Protein AF-A0A376MLB3-F1 (afdb_monomer)

Solvent-accessible surface area (backbone atoms only — not comparable to full-atom values): 18508 Å² total; per-residue (Å²): 127,40,67,70,38,81,43,69,57,80,69,66,77,42,83,40,84,35,53,30,64,77,29,49,42,28,57,36,81,81,58,75,33,80,44,65,11,65,47,73,59,90,62,29,40,35,40,26,66,18,40,35,97,53,81,38,87,89,29,70,70,38,48,49,50,53,53,53,42,23,43,51,49,46,74,73,38,89,96,48,73,84,78,72,34,19,60,25,40,34,32,65,41,74,54,53,60,60,49,50,55,45,37,76,46,16,55,30,31,34,29,39,45,56,90,58,55,71,66,64,54,66,72,36,89,62,43,43,63,48,48,73,39,49,76,86,46,98,54,95,56,44,58,30,40,32,32,27,52,61,46,67,62,54,42,50,58,53,52,74,75,43,68,96,80,72,53,74,65,57,42,52,55,48,55,47,50,45,44,72,56,40,26,55,52,65,60,48,50,78,76,46,54,71,67,58,41,49,49,56,51,46,52,56,52,50,50,53,52,51,49,60,74,45,64,84,51,91,39,48,71,44,80,38,39,43,45,50,53,51,54,54,41,44,53,75,65,42,49,59,64,78,37,99,85,16,46,49,74,72,73,45,86,76,81,85,79,60,82,40,56,31,40,37,30,45,35,104,87,51,70,47,53,46,66,58,72,101,61,103,70,77,95,60,86,56,84,68,60,70,78,64,46,60,74,40,44,73,65,46,37,64,60,57,41,63,45,42,58,59,41,43,78,69,52,62,68,75,62,60,80,76,105

Organism: Escherichia coli (NCBI:txid562)

Foldseek 3Di:
DAAEDEAEQPFDKDKDWAQQQPAAAPAPPLNLDHDWGWDDDDQKIKTGNHQHPHDQPVDPNSVVVQVVQQCPVVVPDPPDDRPSIGIMIITGNPVVVVVVVNQVVHQKYKYAFVVHAVCVQLVDLQKQWADWAPQPDPHRTTRITMIHSVLVVLLVLQVVLPPDPDDSVVSSLVSLVCSLLHSNLSVCSVVDDPVSVVVVVVQVVVVVVVCVVCVPPLWQKDKHFPVQLLVVLVSNVPPLCPDPSRVVVVVDPDDDDDRHIKIWTHHPPDIFTAGDDPDPDDDDRDGDDPVVVSVVSHRSVVVVSSSVVVVCVRVDVVRPVSD

Sequence (323 aa):
MRIWRFFTNTAPVDCRQIRIEDAASGVLCHGLIAGEGAETQGDAYFTAFGLRNVDTESYCALRLARLVGCLWQPARQSNSQYHGQGVGLAVSGNFKQLLNYSYNSALWTTIIDPKVTLDFFTSQKDVVLIHYSDQYTSCAGYDAVTVTKQVDLFLRLLQTESQSGQSAVDSQHLLAEFNAFNGEWLLKMLRSSEKERKEKYGIIGAYKFVQSMLSESDICWVPLSVAEMIRVSGNVGLKMKESDLSRNLQGNRNGAISDDVLFVGLKKTVSICCRWKSKPALDQITAMRASRLLSLNVIYSRIFWNRIHWHRNFIERSLFDRC

Secondary structure (DSSP, 8-state):
-EEEEEEE----EEEEEE-TTTSPP--BGGGTB---EEEEETTEEEEE---TT---TT-HHHHHHHHHHHHHHHHHSTT----S-EEEEEE-THHHHHHHHHHHHEEEEEEES-SS-HHHHHT-TT-EEEEEE-SS-SSS--SEEEEES-HHHHHHHHHHHS-TT--HHHHHHHHHHHHHHHHHHHHHHTTS-HHHHHHHHHHHHHHHHHHHHHTTSSSEEEEEEHHHHHHHHHHTT--TTTSTT-TTTTT--SSPPP--EEEEEEETTEEEEEE--SSSS--------HHHHHHHHHHHHHHHHHHHHHHHTTS-GGGTTT-

Mean predicted aligned error: 12.78 Å

Radius of gyration: 21.16 Å; Cα contacts (8 Å, |Δi|>4): 493; chains: 1; bounding box: 54×49×54 Å

Structure (mmCIF, N/CA/C/O backbone):
data_AF-A0A376MLB3-F1
#
_entry.id   AF-A0A376MLB3-F1
#
loop_
_atom_site.group_PDB
_atom_site.id
_atom_site.type_symbol
_atom_site.label_atom_id
_atom_site.label_alt_id
_atom_site.label_comp_id
_atom_site.label_asym_id
_atom_site.label_entity_id
_atom_site.label_seq_id
_atom_site.pdbx_PDB_ins_code
_atom_site.Cartn_x
_atom_site.Cartn_y
_atom_site.Cartn_z
_atom_site.occupancy
_atom_site.B_iso_or_equiv
_atom_site.auth_seq_id
_atom_site.auth_comp_id
_atom_site.auth_asym_id
_atom_site.auth_atom_id
_atom_site.pdbx_PDB_model_num
ATOM 1 N N . MET A 1 1 ? 7.757 -16.460 25.222 1.00 68.06 1 MET A N 1
ATOM 2 C CA . MET A 1 1 ? 7.544 -15.500 24.114 1.00 68.06 1 MET A CA 1
ATOM 3 C C . MET A 1 1 ? 8.257 -14.198 24.456 1.00 68.06 1 MET A C 1
ATOM 5 O O . MET A 1 1 ? 8.151 -13.779 25.602 1.00 68.06 1 MET A O 1
ATOM 9 N N . ARG A 1 2 ? 9.038 -13.603 23.542 1.00 87.31 2 ARG A N 1
ATOM 10 C CA . ARG A 1 2 ? 9.713 -12.309 23.787 1.00 87.31 2 ARG A CA 1
ATOM 11 C C . ARG A 1 2 ? 8.757 -11.141 23.516 1.00 87.31 2 ARG A C 1
ATOM 13 O O . ARG A 1 2 ? 7.789 -11.302 22.780 1.00 87.31 2 ARG A O 1
ATOM 20 N N . ILE A 1 3 ? 9.024 -9.967 24.091 1.00 87.06 3 ILE A N 1
ATOM 21 C CA . ILE A 1 3 ? 8.205 -8.771 23.822 1.00 87.06 3 ILE A CA 1
ATOM 22 C C . ILE A 1 3 ? 8.577 -8.178 22.458 1.00 87.06 3 ILE A C 1
ATOM 24 O O . ILE A 1 3 ? 7.708 -8.010 21.612 1.00 87.06 3 ILE A O 1
ATOM 28 N N . TRP A 1 4 ? 9.864 -7.932 22.216 1.00 90.56 4 TRP A N 1
ATOM 29 C CA . TRP A 1 4 ? 10.362 -7.335 20.975 1.00 90.56 4 TRP A CA 1
ATOM 30 C C . TRP A 1 4 ? 11.421 -8.213 20.315 1.00 90.56 4 TRP A C 1
ATOM 32 O O . TRP A 1 4 ? 12.232 -8.847 21.000 1.00 90.56 4 TRP A O 1
ATOM 42 N N . ARG A 1 5 ? 11.436 -8.218 18.980 1.00 93.19 5 ARG A N 1
ATOM 43 C CA . ARG A 1 5 ? 12.510 -8.789 18.167 1.00 93.19 5 ARG A CA 1
ATOM 44 C C . ARG A 1 5 ? 12.845 -7.868 17.001 1.00 93.19 5 ARG A C 1
ATOM 46 O O . ARG A 1 5 ? 11.955 -7.385 16.311 1.00 93.19 5 ARG A O 1
ATOM 53 N N . PHE A 1 6 ? 14.137 -7.677 16.774 1.00 92.94 6 PHE A N 1
ATOM 54 C CA . PHE A 1 6 ? 14.648 -6.996 15.592 1.00 92.94 6 PHE A CA 1
ATOM 55 C C . PHE A 1 6 ? 15.037 -8.035 14.543 1.00 92.94 6 PHE A C 1
ATOM 57 O O . PHE A 1 6 ? 15.627 -9.069 14.874 1.00 92.94 6 PHE A O 1
ATOM 64 N N . PHE A 1 7 ? 14.672 -7.772 13.295 1.00 92.56 7 PHE A N 1
ATOM 65 C CA . PHE A 1 7 ? 15.016 -8.587 12.141 1.00 92.56 7 PHE A CA 1
ATOM 66 C C . PHE A 1 7 ? 15.675 -7.694 11.096 1.00 92.56 7 PHE A C 1
ATOM 68 O O . PHE A 1 7 ? 15.149 -6.635 10.778 1.00 92.56 7 PHE A O 1
ATOM 75 N N . THR A 1 8 ? 16.804 -8.120 10.547 1.00 88.81 8 THR A N 1
ATOM 76 C CA . THR A 1 8 ? 17.476 -7.401 9.462 1.00 88.81 8 THR A CA 1
ATOM 77 C C . THR A 1 8 ? 17.497 -8.299 8.246 1.00 88.81 8 THR A C 1
ATOM 79 O O . THR A 1 8 ? 17.917 -9.456 8.337 1.00 88.81 8 THR A O 1
ATOM 82 N N . ASN A 1 9 ? 17.044 -7.777 7.109 1.00 83.00 9 ASN A N 1
ATOM 83 C CA . ASN A 1 9 ? 17.071 -8.534 5.872 1.00 83.00 9 ASN A CA 1
ATOM 84 C C . ASN A 1 9 ? 18.487 -8.513 5.278 1.00 83.00 9 ASN A C 1
ATOM 86 O O . ASN A 1 9 ? 18.880 -7.577 4.584 1.00 83.00 9 ASN A O 1
ATOM 90 N N . THR A 1 10 ? 19.273 -9.555 5.537 1.00 84.62 10 THR A N 1
ATOM 91 C CA . THR A 1 10 ? 20.625 -9.700 4.973 1.00 84.62 10 THR A CA 1
ATOM 92 C C . THR A 1 10 ? 20.631 -10.314 3.574 1.00 84.62 10 THR A C 1
ATOM 94 O O . THR A 1 10 ? 21.706 -10.466 2.996 1.00 84.62 10 THR A O 1
ATOM 97 N N . ALA A 1 11 ? 19.463 -10.634 2.997 1.00 83.56 11 ALA A N 1
ATOM 98 C CA . ALA A 1 11 ? 19.398 -11.149 1.636 1.00 83.56 11 ALA A CA 1
ATOM 99 C C . ALA A 1 11 ? 19.988 -10.122 0.648 1.00 83.56 11 ALA A C 1
ATOM 101 O O . ALA A 1 11 ? 19.720 -8.914 0.777 1.00 83.56 11 ALA A O 1
ATOM 102 N N . PRO A 1 12 ? 20.809 -10.572 -0.318 1.00 85.19 12 PRO A N 1
ATOM 103 C CA . PRO A 1 12 ? 21.313 -9.698 -1.363 1.00 85.19 12 PRO A CA 1
ATOM 104 C C . PRO A 1 12 ? 20.159 -9.221 -2.250 1.00 85.19 12 PRO A C 1
ATOM 106 O O . PRO A 1 12 ? 19.172 -9.934 -2.448 1.00 85.19 12 PRO A O 1
ATOM 109 N N . VAL A 1 13 ? 20.292 -7.997 -2.759 1.00 87.38 13 VAL A N 1
ATOM 110 C CA . VAL A 1 13 ? 19.393 -7.447 -3.775 1.00 87.38 13 VAL A CA 1
ATOM 111 C C . VAL A 1 13 ? 20.047 -7.680 -5.130 1.00 87.38 13 VAL A C 1
ATOM 113 O O . VAL A 1 13 ? 21.107 -7.120 -5.411 1.00 87.38 13 VAL A O 1
ATOM 116 N N . ASP A 1 14 ? 19.414 -8.496 -5.964 1.00 89.25 14 ASP A N 1
ATOM 117 C CA . ASP A 1 14 ? 19.887 -8.790 -7.312 1.00 89.25 14 ASP A CA 1
ATOM 118 C C . ASP A 1 14 ? 19.276 -7.804 -8.310 1.00 89.25 14 ASP A C 1
ATOM 120 O O . ASP A 1 14 ? 18.066 -7.578 -8.317 1.00 89.25 14 ASP A O 1
ATOM 124 N N . CYS A 1 15 ? 20.087 -7.267 -9.220 1.00 88.31 15 CYS A N 1
ATOM 125 C CA . CYS A 1 15 ? 19.570 -6.547 -10.384 1.00 88.31 15 CYS A CA 1
ATOM 126 C C . CYS A 1 15 ? 19.225 -7.556 -11.485 1.00 88.31 15 CYS A C 1
ATOM 128 O O . CYS A 1 15 ? 20.091 -8.308 -11.935 1.00 88.31 15 CYS A O 1
ATOM 130 N N . ARG A 1 16 ? 17.968 -7.572 -11.931 1.00 89.12 16 ARG A N 1
ATOM 131 C CA . ARG A 1 16 ? 17.469 -8.475 -12.975 1.00 89.12 16 ARG A CA 1
ATOM 132 C C . ARG A 1 16 ? 16.890 -7.684 -14.140 1.00 89.12 16 ARG A C 1
ATOM 134 O O . ARG A 1 16 ? 16.311 -6.615 -13.955 1.00 89.12 16 ARG A O 1
ATOM 141 N N . GLN A 1 17 ? 17.046 -8.234 -15.338 1.00 89.88 17 GLN A N 1
ATOM 142 C CA . GLN A 1 17 ? 16.353 -7.752 -16.525 1.00 89.88 17 GLN A CA 1
ATOM 143 C C . GLN A 1 17 ? 14.863 -8.029 -16.405 1.00 89.88 17 GLN A C 1
ATOM 145 O O . GLN A 1 17 ? 14.463 -9.144 -16.068 1.00 89.88 17 GLN A O 1
ATOM 150 N N . ILE A 1 18 ? 14.055 -7.018 -16.701 1.00 92.06 18 ILE A N 1
ATOM 151 C CA . ILE A 1 18 ? 12.601 -7.136 -16.725 1.00 92.06 18 ILE A CA 1
ATOM 152 C C . ILE A 1 18 ? 12.032 -6.513 -17.996 1.00 92.06 18 ILE A C 1
ATOM 154 O O . ILE A 1 18 ? 12.618 -5.605 -18.589 1.00 92.06 18 ILE A O 1
ATOM 158 N N . ARG A 1 19 ? 10.847 -6.968 -18.395 1.00 92.44 19 ARG A N 1
ATOM 159 C CA . ARG A 1 19 ? 10.039 -6.267 -19.393 1.00 92.44 19 ARG A CA 1
ATOM 160 C C . ARG A 1 19 ? 9.180 -5.238 -18.676 1.00 92.44 19 ARG A C 1
ATOM 162 O O . ARG A 1 19 ? 8.383 -5.598 -17.813 1.00 92.44 19 ARG A O 1
ATOM 169 N N . ILE A 1 20 ? 9.378 -3.963 -19.006 1.00 92.44 20 ILE A N 1
ATOM 170 C CA . ILE A 1 20 ? 8.698 -2.848 -18.332 1.00 92.44 20 ILE A CA 1
ATOM 171 C C . ILE A 1 20 ? 7.184 -2.954 -18.543 1.00 92.44 20 ILE A C 1
ATOM 173 O O . ILE A 1 20 ? 6.420 -2.657 -17.632 1.00 92.44 20 ILE A O 1
ATOM 177 N N . GLU A 1 21 ? 6.741 -3.429 -19.706 1.00 92.19 21 GLU A N 1
ATOM 178 C CA . GLU A 1 21 ? 5.322 -3.589 -20.039 1.00 92.19 21 GLU A CA 1
ATOM 179 C C . GLU A 1 21 ? 4.638 -4.699 -19.229 1.00 92.19 21 GLU A C 1
ATOM 181 O O . GLU A 1 21 ? 3.442 -4.610 -18.960 1.00 92.19 21 GLU A O 1
ATOM 186 N N . ASP A 1 22 ? 5.392 -5.719 -18.812 1.00 92.50 22 ASP A N 1
ATOM 187 C CA . ASP A 1 22 ? 4.864 -6.867 -18.069 1.00 92.50 22 ASP A CA 1
ATOM 188 C C . ASP A 1 22 ? 4.971 -6.666 -16.546 1.00 92.50 22 ASP A C 1
ATOM 190 O O . ASP A 1 22 ? 4.243 -7.299 -15.778 1.00 92.50 22 ASP A O 1
ATOM 194 N N . ALA A 1 23 ? 5.863 -5.783 -16.089 1.00 91.69 23 ALA A N 1
ATOM 195 C CA . ALA A 1 23 ? 6.088 -5.509 -14.674 1.00 91.69 23 ALA A CA 1
ATOM 196 C C . ALA A 1 23 ? 4.966 -4.659 -14.060 1.00 91.69 23 ALA A C 1
ATOM 198 O O . ALA A 1 23 ? 4.433 -3.742 -14.696 1.00 91.69 23 ALA A O 1
ATOM 199 N N . ALA A 1 24 ? 4.639 -4.939 -12.793 1.00 90.00 24 ALA A N 1
ATOM 200 C CA . ALA A 1 24 ? 3.688 -4.145 -12.016 1.00 90.00 24 ALA A CA 1
ATOM 201 C C . ALA A 1 24 ? 3.986 -2.640 -12.127 1.00 90.00 24 ALA A C 1
ATOM 203 O O . ALA A 1 24 ? 5.139 -2.221 -12.039 1.00 90.00 24 ALA A O 1
ATOM 204 N N . SER A 1 25 ? 2.947 -1.825 -12.314 1.00 87.25 25 SER A N 1
ATOM 205 C CA . SER A 1 25 ? 3.107 -0.380 -12.435 1.00 87.25 25 SER A CA 1
ATOM 206 C C . SER A 1 25 ? 2.817 0.345 -11.129 1.00 87.25 25 SER A C 1
ATOM 208 O O . SER A 1 25 ? 1.781 0.114 -10.510 1.00 87.25 25 SER A O 1
ATOM 210 N N . GLY A 1 26 ? 3.714 1.257 -10.753 1.00 80.94 26 GLY A N 1
ATOM 211 C CA . GLY A 1 26 ? 3.459 2.303 -9.759 1.00 80.94 26 GLY A CA 1
ATOM 212 C C . GLY A 1 26 ? 3.096 3.652 -10.393 1.00 80.94 26 GLY A C 1
ATOM 213 O O . GLY A 1 26 ? 3.074 4.670 -9.705 1.00 80.94 26 GLY A O 1
ATOM 214 N N . VAL A 1 27 ? 2.871 3.694 -11.712 1.00 82.75 27 VAL A N 1
ATOM 215 C CA . VAL A 1 27 ? 2.527 4.914 -12.451 1.00 82.75 27 VAL A CA 1
ATOM 216 C C . VAL A 1 27 ? 1.040 5.197 -12.327 1.00 82.75 27 VAL A C 1
ATOM 218 O O . VAL A 1 27 ? 0.206 4.321 -12.540 1.00 82.75 27 VAL A O 1
ATOM 221 N N . LEU A 1 28 ? 0.704 6.445 -12.010 1.00 74.38 28 LEU A N 1
ATOM 222 C CA . LEU A 1 28 ? -0.666 6.865 -11.744 1.00 74.38 28 LEU A CA 1
ATOM 223 C C . LEU A 1 28 ? -0.974 8.200 -12.418 1.00 74.38 28 LEU A C 1
ATOM 225 O O . LEU A 1 28 ? -0.071 8.961 -12.782 1.00 74.38 28 LEU A O 1
ATOM 229 N N . CYS A 1 29 ? -2.268 8.470 -12.610 1.00 72.56 29 CYS A N 1
ATOM 230 C CA . CYS A 1 29 ? -2.770 9.676 -13.275 1.00 72.56 29 CYS A CA 1
ATOM 231 C C . CYS A 1 29 ? -2.052 9.957 -14.608 1.00 72.56 29 CYS A C 1
ATOM 233 O O . CYS A 1 29 ? -1.569 11.066 -14.837 1.00 72.56 29 CYS A O 1
ATOM 235 N N . HIS A 1 30 ? -1.933 8.934 -15.460 1.00 74.69 30 HIS A N 1
ATOM 236 C CA . HIS A 1 30 ? -1.296 9.028 -16.780 1.00 74.69 30 HIS A CA 1
ATOM 237 C C . HIS A 1 30 ? 0.151 9.559 -16.762 1.00 74.69 30 HIS A C 1
ATOM 239 O O . HIS A 1 30 ? 0.601 10.218 -17.699 1.00 74.69 30 HIS A O 1
ATOM 245 N N . GLY A 1 31 ? 0.896 9.287 -15.686 1.00 71.38 31 GLY A N 1
ATOM 246 C CA . GLY A 1 31 ? 2.298 9.694 -15.562 1.00 71.38 31 GLY A CA 1
ATOM 247 C C . GLY A 1 31 ? 2.528 11.021 -14.859 1.00 71.38 31 GLY A C 1
ATOM 248 O O . GLY A 1 31 ? 3.682 11.404 -14.687 1.00 71.38 31 GLY A O 1
ATOM 249 N N . LEU A 1 32 ? 1.473 11.696 -14.390 1.00 69.00 32 LEU A N 1
ATOM 250 C CA . LEU A 1 32 ? 1.633 12.822 -13.461 1.00 69.00 32 LEU A CA 1
ATOM 251 C C . LEU A 1 32 ? 2.314 12.388 -12.159 1.00 69.00 32 LEU A C 1
ATOM 253 O O . LEU A 1 32 ? 2.905 13.210 -11.461 1.00 69.00 32 LEU A O 1
ATOM 257 N N . ILE A 1 33 ? 2.203 11.102 -11.826 1.00 66.62 33 ILE A N 1
ATOM 258 C CA . ILE A 1 33 ? 2.687 10.528 -10.582 1.00 66.62 33 ILE A CA 1
ATOM 259 C C . ILE A 1 33 ? 3.452 9.260 -10.924 1.00 66.62 33 ILE A C 1
ATOM 261 O O . ILE A 1 33 ? 2.906 8.332 -11.525 1.00 66.62 33 ILE A O 1
ATOM 265 N N . ALA A 1 34 ? 4.721 9.234 -10.532 1.00 71.44 34 ALA A N 1
ATOM 266 C CA . ALA A 1 34 ? 5.608 8.109 -10.760 1.00 71.44 34 ALA A CA 1
ATOM 267 C C . ALA A 1 34 ? 5.948 7.425 -9.432 1.00 71.44 34 ALA A C 1
ATOM 269 O O . ALA A 1 34 ? 6.475 8.047 -8.504 1.00 71.44 34 ALA A O 1
ATOM 270 N N . GLY A 1 35 ? 5.662 6.131 -9.373 1.00 74.56 35 GLY A N 1
ATOM 271 C CA . GLY A 1 35 ? 6.076 5.218 -8.320 1.00 74.56 35 GLY A CA 1
ATOM 272 C C . GLY A 1 35 ? 6.719 3.971 -8.915 1.00 74.56 35 GLY A C 1
ATOM 273 O O . GLY A 1 35 ? 6.649 3.717 -10.120 1.00 74.56 35 GLY A O 1
ATOM 274 N N . GLU A 1 36 ? 7.350 3.191 -8.052 1.00 79.06 36 GLU A N 1
ATOM 275 C CA . GLU A 1 36 ? 7.780 1.837 -8.381 1.00 79.06 36 GLU A CA 1
ATOM 276 C C . GLU A 1 36 ? 6.608 0.870 -8.223 1.00 79.06 36 GLU A C 1
ATOM 278 O O . GLU A 1 36 ? 5.782 1.019 -7.323 1.00 79.06 36 GLU A O 1
ATOM 283 N N . GLY A 1 37 ? 6.516 -0.109 -9.114 1.00 84.44 37 GLY A N 1
ATOM 284 C CA . GLY A 1 37 ? 5.652 -1.253 -8.896 1.00 84.44 37 GLY A CA 1
ATOM 285 C C . GLY A 1 37 ? 6.407 -2.328 -8.137 1.00 84.44 37 GLY A C 1
ATOM 286 O O . GLY A 1 37 ? 7.612 -2.514 -8.329 1.00 84.44 37 GLY A O 1
ATOM 287 N N . ALA A 1 38 ? 5.686 -3.041 -7.282 1.00 86.56 38 ALA A N 1
ATOM 288 C CA . ALA A 1 38 ? 6.232 -4.160 -6.545 1.00 86.56 38 ALA A CA 1
ATOM 289 C C . ALA A 1 38 ? 5.312 -5.373 -6.655 1.00 86.56 38 ALA A C 1
ATOM 291 O O . ALA A 1 38 ? 4.087 -5.248 -6.628 1.00 86.56 38 ALA A O 1
ATOM 292 N N . GLU A 1 39 ? 5.900 -6.553 -6.805 1.00 86.75 39 GLU A N 1
ATOM 293 C CA . GLU A 1 39 ? 5.152 -7.798 -6.907 1.00 86.75 39 GLU A CA 1
ATOM 294 C C . GLU A 1 39 ? 6.000 -9.003 -6.511 1.00 86.75 39 GLU A C 1
ATOM 296 O O . GLU A 1 39 ? 7.225 -8.992 -6.590 1.00 86.75 39 GLU A O 1
ATOM 301 N N . THR A 1 40 ? 5.337 -10.077 -6.093 1.00 86.88 40 THR A N 1
ATOM 302 C CA . THR A 1 40 ? 6.006 -11.362 -5.876 1.00 86.88 40 THR A CA 1
ATOM 303 C C . THR A 1 40 ? 5.881 -12.199 -7.143 1.00 86.88 40 THR A C 1
ATOM 305 O O . THR A 1 40 ? 4.766 -12.489 -7.573 1.00 86.88 40 THR A O 1
ATOM 308 N N . GLN A 1 41 ? 7.010 -12.606 -7.725 1.00 85.69 41 GLN A N 1
ATOM 309 C CA . GLN A 1 41 ? 7.060 -13.531 -8.860 1.00 85.69 41 GLN A CA 1
ATOM 310 C C . GLN A 1 41 ? 7.815 -14.796 -8.440 1.00 85.69 41 GLN A C 1
ATOM 312 O O . GLN A 1 41 ? 9.004 -14.756 -8.112 1.00 85.69 41 GLN A O 1
ATOM 317 N N . GLY A 1 42 ? 7.116 -15.934 -8.424 1.00 85.44 42 GLY A N 1
ATOM 318 C CA . GLY A 1 42 ? 7.653 -17.166 -7.845 1.00 85.44 42 GLY A CA 1
ATOM 319 C C . GLY A 1 42 ? 7.992 -16.962 -6.367 1.00 85.44 42 GLY A C 1
ATOM 320 O O . GLY A 1 42 ? 7.137 -16.544 -5.588 1.00 85.44 42 GLY A O 1
ATOM 321 N N . ASP A 1 43 ? 9.241 -17.227 -5.979 1.00 85.19 43 ASP A N 1
ATOM 322 C CA . ASP A 1 43 ? 9.697 -16.979 -4.606 1.00 85.19 43 ASP A CA 1
ATOM 323 C C . ASP A 1 43 ? 10.376 -15.610 -4.411 1.00 85.19 43 ASP A C 1
ATOM 325 O O . ASP A 1 43 ? 10.602 -15.186 -3.280 1.00 85.19 43 ASP A O 1
ATOM 329 N N . ALA A 1 44 ? 10.664 -14.865 -5.478 1.00 88.50 44 ALA A N 1
ATOM 330 C CA . ALA A 1 44 ? 11.340 -13.575 -5.371 1.00 88.50 44 ALA A CA 1
ATOM 331 C C . ALA A 1 44 ? 10.349 -12.403 -5.297 1.00 88.50 44 ALA A C 1
ATOM 333 O O . ALA A 1 44 ? 9.286 -12.406 -5.920 1.00 88.50 44 ALA A O 1
ATOM 334 N N . TYR A 1 45 ? 10.720 -11.389 -4.521 1.00 89.12 45 TYR A N 1
ATOM 335 C CA . TYR A 1 45 ? 10.039 -10.103 -4.476 1.00 89.12 45 TYR A CA 1
ATOM 336 C C . TYR A 1 45 ? 10.729 -9.137 -5.432 1.00 89.12 45 TYR A C 1
ATOM 338 O O . TYR A 1 45 ? 11.930 -8.909 -5.295 1.00 89.12 45 TYR A O 1
ATOM 346 N N . PHE A 1 46 ? 9.986 -8.594 -6.389 1.00 90.50 46 PHE A N 1
ATOM 347 C CA . PHE A 1 46 ? 10.486 -7.663 -7.388 1.00 90.50 46 PHE A CA 1
ATOM 348 C C . PHE A 1 46 ? 9.982 -6.253 -7.115 1.00 90.50 46 PHE A C 1
ATOM 350 O O . PHE A 1 46 ? 8.798 -6.060 -6.846 1.00 90.50 46 PHE A O 1
ATOM 357 N N . THR A 1 47 ? 10.870 -5.277 -7.276 1.00 88.69 47 THR A N 1
ATOM 358 C CA . THR A 1 47 ? 10.550 -3.849 -7.271 1.00 88.69 47 THR A CA 1
ATOM 359 C C . THR A 1 47 ? 11.151 -3.218 -8.520 1.00 88.69 47 THR A C 1
ATOM 361 O O . THR A 1 47 ? 12.352 -3.361 -8.769 1.00 88.69 47 THR A O 1
ATOM 364 N N . ALA A 1 48 ? 10.341 -2.555 -9.342 1.00 90.56 48 ALA A N 1
ATOM 365 C CA . ALA A 1 48 ? 10.813 -1.993 -10.603 1.00 90.56 48 ALA A CA 1
ATOM 366 C C . ALA A 1 48 ? 9.927 -0.862 -11.138 1.00 90.56 48 ALA A C 1
ATOM 368 O O . ALA A 1 48 ? 8.799 -0.656 -10.693 1.00 90.56 48 ALA A O 1
ATOM 369 N N . PHE A 1 49 ? 10.421 -0.152 -12.153 1.00 90.69 49 PHE A N 1
ATOM 370 C CA . PHE A 1 49 ? 9.562 0.674 -12.995 1.00 90.69 49 PHE A CA 1
ATOM 371 C C . PHE A 1 49 ? 8.817 -0.225 -13.987 1.00 90.69 49 PHE A C 1
ATOM 373 O O . PHE A 1 49 ? 9.436 -0.811 -14.876 1.00 90.69 49 PHE A O 1
ATOM 380 N N . GLY A 1 50 ? 7.502 -0.336 -13.819 1.00 91.44 50 GLY A N 1
ATOM 381 C CA . GLY A 1 50 ? 6.630 -1.101 -14.703 1.00 91.44 50 GLY A CA 1
ATOM 382 C C . GLY A 1 50 ? 5.474 -0.269 -15.246 1.00 91.44 50 GLY A C 1
ATOM 383 O O . GLY A 1 50 ? 5.121 0.782 -14.705 1.00 91.44 50 GLY A O 1
ATOM 384 N N . LEU A 1 51 ? 4.889 -0.741 -16.340 1.00 91.69 51 LEU A N 1
ATOM 385 C CA . LEU A 1 51 ? 3.814 -0.098 -17.099 1.00 91.69 51 LEU A CA 1
ATOM 386 C C . LEU A 1 51 ? 2.676 -1.080 -17.415 1.00 91.69 51 LEU A C 1
ATOM 388 O O . LEU A 1 51 ? 1.841 -0.796 -18.273 1.00 91.69 51 LEU A O 1
ATOM 392 N N . ARG A 1 52 ? 2.605 -2.222 -16.714 1.00 92.06 52 ARG A N 1
ATOM 393 C CA . ARG A 1 52 ? 1.510 -3.181 -16.888 1.00 92.06 52 ARG A CA 1
ATOM 394 C C . ARG A 1 52 ? 0.161 -2.506 -16.662 1.00 92.06 52 ARG A C 1
ATOM 396 O O . ARG A 1 52 ? -0.071 -1.909 -15.611 1.00 92.06 52 ARG A O 1
ATOM 403 N N . ASN A 1 53 ? -0.731 -2.668 -17.637 1.00 88.75 53 ASN A N 1
ATOM 404 C CA . ASN A 1 53 ? -2.075 -2.082 -17.677 1.00 88.75 53 ASN A CA 1
ATOM 405 C C . ASN A 1 53 ? -2.105 -0.540 -17.664 1.00 88.75 53 ASN A C 1
ATOM 407 O O . ASN A 1 53 ? -3.108 0.042 -17.259 1.00 88.75 53 ASN A O 1
ATOM 411 N N . VAL A 1 54 ? -1.033 0.128 -18.099 1.00 87.12 54 VAL A N 1
ATOM 412 C CA . VAL A 1 54 ? -0.999 1.587 -18.268 1.00 87.12 54 VAL A CA 1
ATOM 413 C C . VAL A 1 54 ? -1.073 1.926 -19.754 1.00 87.12 54 VAL A C 1
ATOM 415 O O . VAL A 1 54 ? -0.296 1.398 -20.547 1.00 87.12 54 VAL A O 1
ATOM 418 N N . ASP A 1 55 ? -1.972 2.835 -20.138 1.00 85.44 55 ASP A N 1
ATOM 419 C CA . ASP A 1 55 ? -1.983 3.383 -21.496 1.00 85.44 55 ASP A CA 1
ATOM 420 C C . ASP A 1 55 ? -0.764 4.290 -21.703 1.00 85.44 55 ASP A C 1
ATOM 422 O O . ASP A 1 55 ? -0.720 5.441 -21.265 1.00 85.44 55 ASP A O 1
ATOM 426 N N . THR A 1 56 ? 0.259 3.744 -22.354 1.00 87.50 56 THR A N 1
ATOM 427 C CA . THR A 1 56 ? 1.496 4.463 -22.649 1.00 87.50 56 THR A CA 1
ATOM 428 C C . THR A 1 56 ? 1.403 5.285 -23.924 1.00 87.50 56 THR A C 1
ATOM 430 O O . THR A 1 56 ? 2.064 6.316 -24.033 1.00 87.50 56 THR A O 1
ATOM 433 N N . GLU A 1 57 ? 0.628 4.834 -24.910 1.00 88.19 57 GLU A N 1
ATOM 434 C CA . GLU A 1 57 ? 0.667 5.405 -26.258 1.00 88.19 57 GLU A CA 1
ATOM 435 C C . GLU A 1 57 ? -0.045 6.755 -26.321 1.00 88.19 57 GLU A C 1
ATOM 437 O O . GLU A 1 57 ? 0.413 7.644 -27.040 1.00 88.19 57 GLU A O 1
ATOM 442 N N . SER A 1 58 ? -1.057 6.982 -25.484 1.00 86.12 58 SER A N 1
ATOM 443 C CA . SER A 1 58 ? -1.742 8.277 -25.399 1.00 86.12 58 SER A CA 1
ATOM 444 C C . SER A 1 58 ? -0.881 9.408 -24.813 1.00 86.12 58 SER A C 1
ATOM 446 O O . SER A 1 58 ? -1.144 10.581 -25.084 1.00 86.12 58 SER A O 1
ATOM 448 N N . TYR A 1 59 ? 0.191 9.104 -24.063 1.00 85.75 59 TYR A N 1
ATOM 449 C CA . TYR A 1 59 ? 0.940 10.104 -23.284 1.00 85.75 59 TYR A CA 1
ATOM 450 C C . TYR A 1 59 ? 2.439 10.134 -23.609 1.00 85.75 59 TYR A C 1
ATOM 452 O O . TYR A 1 59 ? 3.191 9.208 -23.311 1.00 85.75 59 TYR A O 1
ATOM 460 N N . CYS A 1 60 ? 2.918 11.265 -24.145 1.00 88.88 60 CYS A N 1
ATOM 461 C CA . CYS A 1 60 ? 4.324 11.440 -24.542 1.00 88.88 60 CYS A CA 1
ATOM 462 C C . CYS A 1 60 ? 5.316 11.209 -23.389 1.00 88.88 60 CYS A C 1
ATOM 464 O O . CYS A 1 60 ? 6.327 10.532 -23.570 1.00 88.88 60 CYS A O 1
ATOM 466 N N . ALA A 1 61 ? 4.997 11.713 -22.193 1.00 88.06 61 ALA A N 1
ATOM 467 C CA . ALA A 1 61 ? 5.835 11.536 -21.009 1.00 88.06 61 ALA A CA 1
ATOM 468 C C . ALA A 1 61 ? 6.022 10.054 -20.643 1.00 88.06 61 ALA A C 1
ATOM 470 O O . ALA A 1 61 ? 7.128 9.650 -20.293 1.00 88.06 61 ALA A O 1
ATOM 471 N N . LEU A 1 62 ? 4.977 9.230 -20.788 1.00 90.44 62 LEU A N 1
ATOM 472 C CA . LEU A 1 62 ? 5.049 7.794 -20.514 1.00 90.44 62 LEU A CA 1
ATOM 473 C C . LEU A 1 62 ? 5.859 7.044 -21.568 1.00 90.44 62 LEU A C 1
ATOM 475 O O . LEU A 1 62 ? 6.670 6.190 -21.212 1.00 90.44 62 LEU A O 1
ATOM 479 N N . ARG A 1 63 ? 5.715 7.401 -22.851 1.00 92.19 63 ARG A N 1
ATOM 480 C CA . ARG A 1 63 ? 6.567 6.842 -23.913 1.00 92.19 63 ARG A CA 1
ATOM 481 C C . ARG A 1 63 ? 8.041 7.160 -23.669 1.00 92.19 63 ARG A C 1
ATOM 483 O O . ARG A 1 63 ? 8.884 6.276 -23.803 1.00 92.19 63 ARG A O 1
ATOM 490 N N . LEU A 1 64 ? 8.349 8.395 -23.269 1.00 92.12 64 LEU A N 1
ATOM 491 C CA . LEU A 1 64 ? 9.712 8.795 -22.925 1.00 92.12 64 LEU A CA 1
ATOM 492 C C . LEU A 1 64 ? 10.223 8.040 -21.692 1.00 92.12 64 LEU A C 1
ATOM 494 O O . LEU A 1 64 ? 11.330 7.512 -21.727 1.00 92.12 64 LEU A O 1
ATOM 498 N N . ALA A 1 65 ? 9.416 7.936 -20.633 1.00 91.44 65 ALA A N 1
ATOM 499 C CA . ALA A 1 65 ? 9.776 7.198 -19.424 1.00 91.44 65 ALA A CA 1
ATOM 500 C C . ALA A 1 65 ? 10.063 5.715 -19.716 1.00 91.44 65 ALA A C 1
ATOM 502 O O . ALA A 1 65 ? 11.057 5.186 -19.220 1.00 91.44 65 ALA A O 1
ATOM 503 N N . ARG A 1 66 ? 9.261 5.068 -20.580 1.00 92.69 66 ARG A N 1
ATOM 504 C CA . ARG A 1 66 ? 9.515 3.704 -21.079 1.00 92.69 66 ARG A CA 1
ATOM 505 C C . ARG A 1 66 ? 10.896 3.607 -21.725 1.00 92.69 66 ARG A C 1
ATOM 507 O O . ARG A 1 66 ? 11.701 2.777 -21.317 1.00 92.69 66 ARG A O 1
ATOM 514 N N . LEU A 1 67 ? 11.195 4.487 -22.685 1.00 91.62 67 LEU A N 1
ATOM 515 C CA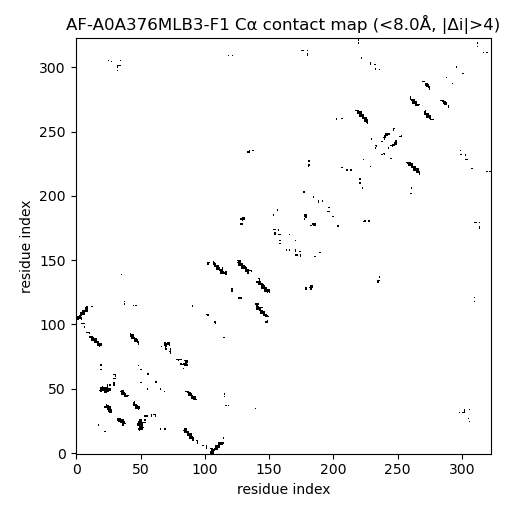 . LEU A 1 67 ? 12.477 4.485 -23.398 1.00 91.62 67 LEU A CA 1
ATOM 516 C C . LEU A 1 67 ? 13.666 4.714 -22.458 1.00 91.62 67 LEU A C 1
ATOM 518 O O . LEU A 1 67 ? 14.648 3.979 -22.529 1.00 91.62 67 LEU A O 1
ATOM 522 N N . VAL A 1 68 ? 13.565 5.688 -21.549 1.00 91.81 68 VAL A N 1
ATOM 523 C CA . VAL A 1 68 ? 14.603 5.969 -20.545 1.00 91.81 68 VAL A CA 1
ATOM 524 C C . VAL A 1 68 ? 14.812 4.767 -19.622 1.00 91.81 68 VAL A C 1
ATOM 526 O O . VAL A 1 68 ? 15.955 4.397 -19.354 1.00 91.81 68 VAL A O 1
ATOM 529 N N . GLY A 1 69 ? 13.732 4.112 -19.187 1.00 90.12 69 GLY A N 1
ATOM 530 C CA . GLY A 1 69 ? 13.801 2.896 -18.377 1.00 90.12 69 GLY A CA 1
ATOM 531 C C . GLY A 1 69 ? 14.556 1.763 -19.078 1.00 90.12 69 GLY A C 1
ATOM 532 O O . GLY A 1 69 ? 15.410 1.124 -18.462 1.00 90.12 69 GLY A O 1
ATOM 533 N N . CYS A 1 70 ? 14.318 1.565 -20.378 1.00 91.25 70 CYS A N 1
ATOM 534 C CA . CYS A 1 70 ? 15.019 0.560 -21.185 1.00 91.25 70 CYS A CA 1
ATOM 535 C C . CYS A 1 70 ? 16.507 0.885 -21.423 1.00 91.25 70 CYS A C 1
ATOM 537 O O . CYS A 1 70 ? 17.290 0.004 -21.772 1.00 91.25 70 CYS A O 1
ATOM 539 N N . LEU A 1 71 ? 16.911 2.151 -21.277 1.00 90.44 71 LEU A N 1
ATOM 540 C CA . LEU A 1 71 ? 18.301 2.583 -21.452 1.00 90.44 71 LEU A CA 1
ATOM 541 C C . LEU A 1 71 ? 19.135 2.445 -20.172 1.00 90.44 71 LEU A C 1
ATOM 543 O O . LEU A 1 71 ? 20.362 2.529 -20.227 1.00 90.44 71 LEU A O 1
ATOM 547 N N . TRP A 1 72 ? 18.503 2.210 -19.020 1.00 87.12 72 TRP A N 1
ATOM 548 C CA . TRP A 1 72 ? 19.194 2.251 -17.731 1.00 87.12 72 TRP A CA 1
ATOM 549 C C . TRP A 1 72 ? 20.252 1.158 -17.569 1.00 87.12 72 TRP A C 1
ATOM 551 O O . TRP A 1 72 ? 21.339 1.411 -17.049 1.00 87.12 72 TRP A O 1
ATOM 561 N N . GLN A 1 73 ? 19.955 -0.058 -18.028 1.00 84.94 73 GLN A N 1
ATOM 562 C CA . GLN A 1 73 ? 20.909 -1.161 -17.991 1.00 84.94 73 GLN A CA 1
ATOM 563 C C . GLN A 1 73 ? 22.088 -0.957 -18.957 1.00 84.94 73 GLN A C 1
ATOM 565 O O . GLN A 1 73 ? 23.224 -0.981 -18.469 1.00 84.94 73 GLN A O 1
ATOM 570 N N . PRO A 1 74 ? 21.868 -0.707 -20.270 1.00 87.81 74 PRO A N 1
ATOM 571 C CA . PRO A 1 74 ? 22.967 -0.480 -21.205 1.00 87.81 74 PRO A CA 1
ATO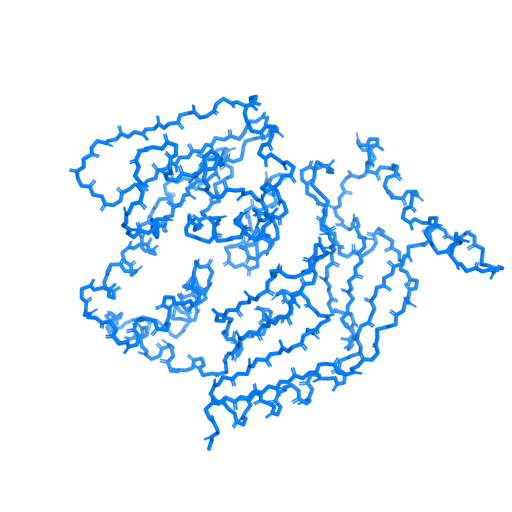M 572 C C . PRO A 1 74 ? 23.844 0.716 -20.842 1.00 87.81 74 PRO A C 1
ATOM 574 O O . PRO A 1 74 ? 25.043 0.698 -21.102 1.00 87.81 74 PRO A O 1
ATOM 577 N N . ALA A 1 75 ? 23.291 1.723 -20.162 1.00 87.69 75 ALA A N 1
ATOM 578 C CA . ALA A 1 75 ? 24.068 2.856 -19.668 1.00 87.69 75 ALA A CA 1
ATOM 579 C C . ALA A 1 75 ? 24.999 2.518 -18.485 1.00 87.69 75 ALA A C 1
ATOM 581 O O . ALA A 1 75 ? 25.960 3.246 -18.245 1.00 87.69 75 ALA A O 1
ATOM 582 N N . ARG A 1 76 ? 24.724 1.454 -17.715 1.00 83.81 76 ARG A N 1
ATOM 583 C CA . ARG A 1 76 ? 25.461 1.124 -16.477 1.00 83.81 76 ARG A CA 1
ATOM 584 C C . ARG A 1 76 ? 26.373 -0.092 -16.594 1.00 83.81 76 ARG A C 1
ATOM 586 O O . ARG A 1 76 ? 27.259 -0.246 -15.757 1.00 83.81 76 ARG A O 1
ATOM 593 N N . GLN A 1 77 ? 26.153 -0.962 -17.576 1.00 82.88 77 GLN A N 1
ATOM 594 C CA . GLN A 1 77 ? 26.917 -2.196 -17.760 1.00 82.88 77 GLN A CA 1
ATOM 595 C C . GLN A 1 77 ? 27.679 -2.154 -19.086 1.00 82.88 77 GLN A C 1
ATOM 597 O O . GLN A 1 77 ? 27.077 -2.087 -20.159 1.00 82.88 77 GLN A O 1
ATOM 602 N N . SER A 1 78 ? 29.010 -2.229 -19.021 1.00 79.44 78 SER A N 1
ATOM 603 C CA . SER A 1 78 ? 29.851 -2.335 -20.214 1.00 79.44 78 SER A CA 1
ATOM 604 C C . SER A 1 78 ? 29.475 -3.573 -21.035 1.00 79.44 78 SER A C 1
ATOM 606 O O . SER A 1 78 ? 29.172 -4.631 -20.487 1.00 79.44 78 SER A O 1
ATOM 608 N N . ASN A 1 79 ? 29.487 -3.435 -22.363 1.00 82.62 79 ASN A N 1
ATOM 609 C CA . ASN A 1 79 ? 29.165 -4.496 -23.327 1.00 82.62 79 ASN A CA 1
ATOM 610 C C . ASN A 1 79 ? 27.740 -5.077 -23.239 1.00 82.62 79 ASN A C 1
ATOM 612 O O . ASN A 1 79 ? 27.487 -6.147 -23.792 1.00 82.62 79 ASN A O 1
ATOM 616 N N . SER A 1 80 ? 26.797 -4.394 -22.585 1.00 82.19 80 SER A N 1
ATOM 617 C CA . SER A 1 80 ? 25.392 -4.810 -22.608 1.00 82.19 80 SER A CA 1
ATOM 618 C C . SER A 1 80 ? 24.655 -4.198 -23.805 1.00 82.19 80 SER A C 1
ATOM 620 O O . SER A 1 80 ? 24.787 -3.013 -24.109 1.00 82.19 80 SER A O 1
ATOM 622 N N . GLN A 1 81 ? 23.912 -5.034 -24.532 1.00 82.62 81 GLN A N 1
ATOM 623 C CA . GLN A 1 81 ? 23.156 -4.615 -25.711 1.00 82.62 81 GLN A CA 1
ATOM 624 C C . GLN A 1 81 ? 21.782 -4.066 -25.318 1.00 82.62 81 GLN A C 1
ATOM 626 O O . GLN A 1 81 ? 21.187 -4.462 -24.313 1.00 82.62 81 GLN A O 1
ATOM 631 N N . TYR A 1 82 ? 21.256 -3.160 -26.141 1.00 87.38 82 TYR A N 1
ATOM 632 C CA . TYR A 1 82 ? 19.893 -2.673 -25.988 1.00 87.38 82 TYR A CA 1
ATOM 633 C C . TYR A 1 82 ? 18.892 -3.731 -26.474 1.00 87.38 82 TYR A C 1
ATOM 635 O O . TYR A 1 82 ? 18.787 -3.993 -27.670 1.00 87.38 82 TYR A O 1
ATOM 643 N N . HIS A 1 83 ? 18.134 -4.309 -25.540 1.00 85.25 83 HIS A N 1
ATOM 644 C CA . HIS A 1 83 ? 17.063 -5.278 -25.822 1.00 85.25 83 HIS A CA 1
ATOM 645 C C . HIS A 1 83 ? 15.658 -4.748 -25.491 1.00 85.25 83 HIS A C 1
ATOM 647 O O . HIS A 1 83 ? 14.708 -5.522 -25.428 1.00 85.25 83 HIS A O 1
ATOM 653 N N . GLY A 1 84 ? 15.513 -3.443 -25.228 1.00 86.38 84 GLY A N 1
ATOM 654 C CA . GLY A 1 84 ? 14.233 -2.872 -24.792 1.00 86.38 84 GLY A CA 1
ATOM 655 C C . GLY A 1 84 ? 13.789 -3.332 -23.396 1.00 86.38 84 GLY A C 1
ATOM 656 O O . GLY A 1 84 ? 12.614 -3.240 -23.067 1.00 86.38 84 GLY A O 1
ATOM 657 N N . GLN A 1 85 ? 14.708 -3.826 -22.564 1.00 90.31 85 GLN A N 1
ATOM 658 C CA . GLN A 1 85 ? 14.418 -4.306 -21.210 1.00 90.31 85 GLN A CA 1
ATOM 659 C C . GLN A 1 85 ? 14.821 -3.278 -20.154 1.00 90.31 85 GLN A C 1
ATOM 661 O O . GLN A 1 85 ? 15.815 -2.572 -20.306 1.00 90.31 85 GLN A O 1
ATOM 666 N N . GLY A 1 86 ? 14.041 -3.210 -19.079 1.00 90.88 86 GLY A N 1
ATOM 667 C CA . GLY A 1 86 ? 14.333 -2.396 -17.906 1.00 90.88 86 GLY A CA 1
ATOM 668 C C . GLY A 1 86 ? 15.115 -3.159 -16.840 1.00 90.88 86 GLY A C 1
ATOM 669 O O . GLY A 1 86 ? 15.414 -4.348 -16.971 1.00 90.88 86 GLY A O 1
ATOM 670 N N . VAL A 1 87 ? 15.402 -2.460 -15.743 1.00 90.69 87 VAL A N 1
ATOM 671 C CA . VAL A 1 87 ? 16.039 -3.029 -14.549 1.00 90.69 87 VAL A CA 1
ATOM 672 C C . VAL A 1 87 ? 15.005 -3.176 -13.441 1.00 90.69 87 VAL A C 1
ATOM 674 O O . VAL A 1 87 ? 14.314 -2.216 -13.101 1.00 90.69 87 VAL A O 1
ATOM 677 N N . GLY A 1 88 ? 14.935 -4.369 -12.859 1.00 90.44 88 GLY A N 1
ATOM 678 C CA . GLY A 1 88 ? 14.197 -4.655 -11.637 1.00 90.44 88 GLY A CA 1
ATOM 679 C C . GLY A 1 88 ? 15.140 -5.088 -10.521 1.00 90.44 88 GLY A C 1
ATOM 680 O O . GLY A 1 88 ? 16.179 -5.705 -10.767 1.00 90.44 88 GLY A O 1
ATOM 681 N N . LEU A 1 89 ? 14.774 -4.757 -9.288 1.00 90.25 89 LEU A N 1
ATOM 682 C CA . LEU A 1 89 ? 15.443 -5.223 -8.080 1.00 90.25 89 LEU A CA 1
ATOM 683 C C . LEU A 1 89 ? 14.707 -6.455 -7.568 1.00 90.25 89 LEU A C 1
ATOM 685 O O . LEU A 1 89 ? 13.497 -6.400 -7.378 1.00 90.25 89 LEU A O 1
ATOM 689 N N . ALA A 1 90 ? 15.427 -7.551 -7.353 1.00 90.81 90 ALA A N 1
ATOM 690 C CA . ALA A 1 90 ? 14.874 -8.806 -6.872 1.00 90.81 90 ALA A CA 1
ATOM 691 C C . ALA A 1 90 ? 15.472 -9.171 -5.512 1.00 90.81 90 ALA A C 1
ATOM 693 O O . ALA A 1 90 ? 16.691 -9.197 -5.340 1.00 90.81 90 ALA A O 1
ATOM 694 N N . VAL A 1 91 ? 14.610 -9.505 -4.557 1.00 89.19 91 VAL A N 1
ATOM 695 C CA . VAL A 1 91 ? 14.996 -10.048 -3.253 1.00 89.19 91 VAL A CA 1
ATOM 696 C C . VAL A 1 91 ? 14.486 -11.480 -3.161 1.00 89.19 91 VAL A C 1
ATOM 698 O O . VAL A 1 91 ? 13.294 -11.737 -3.331 1.00 89.19 91 VAL A O 1
ATOM 701 N N . SER A 1 92 ? 15.385 -12.428 -2.899 1.00 85.62 92 SER A N 1
ATOM 702 C CA . SER A 1 92 ? 15.026 -13.843 -2.727 1.00 85.62 92 SER A CA 1
ATOM 703 C C . SER A 1 92 ? 14.043 -14.037 -1.567 1.00 85.62 92 SER A C 1
ATOM 705 O O . SER A 1 92 ? 14.205 -13.435 -0.511 1.00 85.62 92 SER A O 1
ATOM 707 N N . GLY A 1 93 ? 13.070 -14.936 -1.715 1.00 81.12 93 GLY A N 1
ATOM 708 C CA . GLY A 1 93 ? 12.120 -15.289 -0.658 1.00 81.12 93 GLY A CA 1
ATOM 709 C C . GLY A 1 93 ? 12.708 -16.074 0.509 1.00 81.12 93 GLY A C 1
ATOM 710 O O . GLY A 1 93 ? 12.022 -16.255 1.513 1.00 81.12 93 GLY A O 1
ATOM 711 N N . ASN A 1 94 ? 13.987 -16.458 0.457 1.00 81.94 94 ASN A N 1
ATOM 712 C CA . ASN A 1 94 ? 14.659 -17.195 1.530 1.00 81.94 94 ASN A CA 1
ATOM 713 C C . ASN A 1 94 ? 14.567 -16.484 2.895 1.00 81.94 94 ASN A C 1
ATOM 715 O O . ASN A 1 94 ? 14.487 -17.141 3.936 1.00 81.94 94 ASN A O 1
ATOM 719 N N . PHE A 1 95 ? 14.509 -15.143 2.920 1.00 85.12 95 PHE A N 1
ATOM 720 C CA . PHE A 1 95 ? 14.357 -14.400 4.176 1.00 85.12 95 PHE A CA 1
ATOM 721 C C . PHE A 1 95 ? 12.967 -14.578 4.814 1.00 85.12 95 PHE A C 1
ATOM 723 O O . PHE A 1 95 ? 12.846 -14.405 6.026 1.00 85.12 95 PHE A O 1
ATOM 730 N N . LYS A 1 96 ? 11.927 -14.957 4.049 1.00 87.25 96 LYS A N 1
ATOM 731 C CA . LYS A 1 96 ? 10.544 -15.120 4.541 1.00 87.25 96 LYS A CA 1
ATOM 732 C C . LYS A 1 96 ? 10.458 -16.161 5.654 1.00 87.25 96 LYS A C 1
ATOM 734 O O . LYS A 1 96 ? 9.732 -15.958 6.624 1.00 87.25 96 LYS A O 1
ATOM 739 N N . GLN A 1 97 ? 11.221 -17.252 5.557 1.00 87.75 97 GLN A N 1
ATOM 740 C CA . GLN A 1 97 ? 11.246 -18.288 6.596 1.00 87.75 97 GLN A CA 1
ATOM 741 C C . GLN A 1 97 ? 11.832 -17.749 7.909 1.00 87.75 97 GLN A C 1
ATOM 743 O O . GLN A 1 97 ? 11.218 -17.884 8.967 1.00 87.75 97 GLN A O 1
ATOM 748 N N . LEU A 1 98 ? 12.986 -17.077 7.842 1.00 88.81 98 LEU A N 1
ATOM 749 C CA . LEU A 1 98 ? 13.634 -16.447 9.002 1.00 88.81 98 LEU A CA 1
ATOM 750 C C . LEU A 1 98 ? 12.776 -15.329 9.610 1.00 88.81 98 LEU A C 1
ATOM 752 O O . LEU A 1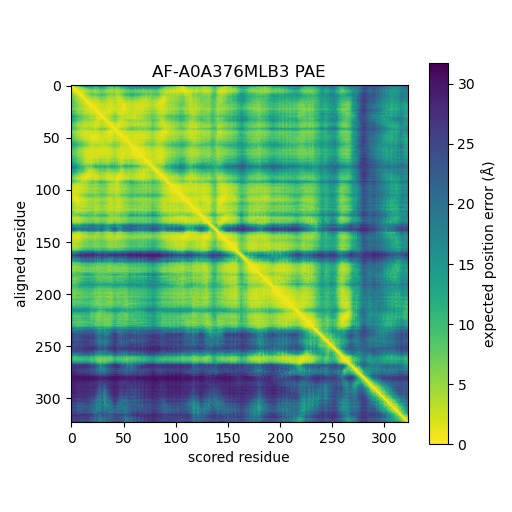 98 ? 12.714 -15.167 10.835 1.00 88.81 98 LEU A O 1
ATOM 756 N N . LEU A 1 99 ? 12.079 -14.584 8.757 1.00 90.62 99 LEU A N 1
ATOM 757 C CA . LEU A 1 99 ? 11.129 -13.560 9.157 1.00 90.62 99 LEU A CA 1
ATOM 758 C C . LEU A 1 99 ? 9.930 -14.177 9.895 1.00 90.62 99 LEU A C 1
ATOM 760 O O . LEU A 1 99 ? 9.590 -13.716 10.982 1.00 90.62 99 LEU A O 1
ATOM 764 N N . ASN A 1 100 ? 9.376 -15.288 9.402 1.00 90.62 100 ASN A N 1
ATOM 765 C CA . ASN A 1 100 ? 8.289 -16.008 10.072 1.00 90.62 100 ASN A CA 1
ATOM 766 C C . ASN A 1 100 ? 8.718 -16.583 11.436 1.00 90.62 100 ASN A C 1
ATOM 768 O O . ASN A 1 100 ? 7.975 -16.491 12.414 1.00 90.62 100 ASN A O 1
ATOM 772 N N . TYR A 1 101 ? 9.944 -17.106 11.560 1.00 90.44 101 TYR A N 1
ATOM 773 C CA . TYR A 1 101 ? 10.493 -17.478 12.872 1.00 90.44 101 TYR A CA 1
ATOM 774 C C . TYR A 1 101 ? 10.593 -16.281 13.820 1.00 90.44 101 TYR A C 1
ATOM 776 O O . TYR A 1 101 ? 10.368 -16.417 15.025 1.00 90.44 101 TYR A O 1
ATOM 784 N N . SER A 1 102 ? 10.921 -15.103 13.287 1.00 91.44 102 SER A N 1
ATOM 785 C CA . SER A 1 102 ? 10.974 -13.878 14.080 1.00 91.44 102 SER A CA 1
ATOM 786 C C . SER A 1 102 ? 9.582 -13.489 14.576 1.00 91.44 102 SER A C 1
ATOM 788 O O . SER A 1 102 ? 9.425 -13.301 15.786 1.00 91.44 102 SER A O 1
ATOM 790 N N . TYR A 1 103 ? 8.573 -13.534 13.698 1.00 91.44 103 TYR A N 1
ATOM 791 C CA . TYR A 1 103 ? 7.164 -13.311 14.038 1.00 91.44 103 TYR A CA 1
ATOM 792 C C . TYR A 1 103 ? 6.665 -14.237 15.145 1.00 91.44 103 TYR A C 1
ATOM 794 O O . TYR A 1 103 ? 6.089 -13.771 16.121 1.00 91.44 103 TYR A O 1
ATOM 802 N N . ASN A 1 104 ? 6.931 -15.541 15.045 1.00 90.25 104 ASN A N 1
ATOM 803 C CA . ASN A 1 104 ? 6.425 -16.520 16.015 1.00 90.25 104 ASN A CA 1
ATOM 804 C C . ASN A 1 104 ? 7.117 -16.430 17.387 1.00 90.25 104 ASN A C 1
ATOM 806 O O . ASN A 1 104 ? 6.614 -16.936 18.387 1.00 90.25 104 ASN A O 1
ATOM 810 N N . SER A 1 105 ? 8.296 -15.810 17.453 1.00 91.62 105 SER A N 1
ATOM 811 C CA . SER A 1 105 ? 9.097 -15.752 18.680 1.00 91.62 105 SER A CA 1
ATOM 812 C C . SER A 1 105 ? 8.835 -14.522 19.558 1.00 91.62 105 SER A C 1
ATOM 814 O O . SER A 1 105 ? 9.288 -14.491 20.712 1.00 91.62 105 SER A O 1
ATOM 816 N N . ALA A 1 106 ? 8.140 -13.509 19.029 1.00 91.50 106 ALA A N 1
ATOM 817 C CA . ALA A 1 106 ? 7.958 -12.217 19.679 1.00 91.50 106 ALA A CA 1
ATOM 818 C C . ALA A 1 106 ? 6.551 -11.637 19.480 1.00 91.50 106 ALA A C 1
ATOM 820 O O . ALA A 1 106 ? 5.881 -11.922 18.493 1.00 91.50 106 ALA A O 1
ATOM 821 N N . LEU A 1 107 ? 6.114 -10.789 20.413 1.00 89.38 107 LEU A N 1
ATOM 822 C CA . LEU A 1 107 ? 4.874 -10.020 20.258 1.00 89.38 107 LEU A CA 1
ATOM 823 C C . LEU A 1 107 ? 5.004 -8.983 19.136 1.00 89.38 107 LEU A C 1
ATOM 825 O O . LEU A 1 107 ? 4.103 -8.856 18.308 1.00 89.38 107 LEU A O 1
ATOM 829 N N . TRP A 1 108 ? 6.141 -8.286 19.092 1.00 90.62 108 TRP A N 1
ATOM 830 C CA . TRP A 1 108 ? 6.461 -7.267 18.094 1.00 90.62 108 TRP A CA 1
ATOM 831 C C . TRP A 1 108 ? 7.727 -7.650 17.340 1.00 90.62 108 TRP A C 1
ATOM 833 O O . TRP A 1 108 ? 8.736 -8.014 17.953 1.00 90.62 108 TRP A O 1
ATOM 843 N N . THR A 1 109 ? 7.684 -7.539 16.015 1.00 94.06 109 THR A N 1
ATOM 844 C CA . THR A 1 109 ? 8.863 -7.695 15.160 1.00 94.06 109 THR A CA 1
ATOM 845 C C . THR A 1 109 ? 9.106 -6.405 14.395 1.00 94.06 109 THR A C 1
ATOM 847 O O . THR A 1 109 ? 8.260 -5.982 13.612 1.00 94.06 109 THR A O 1
ATOM 850 N N . THR A 1 110 ? 10.269 -5.797 14.608 1.00 93.06 110 THR A N 1
ATOM 851 C CA . THR A 1 110 ? 10.732 -4.640 13.841 1.00 93.06 110 THR A CA 1
ATOM 852 C C . THR A 1 110 ? 11.741 -5.109 12.807 1.00 93.06 110 THR A C 1
ATOM 854 O O . THR A 1 110 ? 12.825 -5.582 13.149 1.00 93.06 110 THR A O 1
ATOM 857 N N . ILE A 1 111 ? 11.366 -4.988 11.540 1.00 92.19 111 ILE A N 1
ATOM 858 C CA . ILE A 1 111 ? 12.227 -5.226 10.395 1.00 92.19 111 ILE A CA 1
ATOM 859 C C . ILE A 1 111 ? 13.017 -3.948 10.120 1.00 92.19 111 ILE A C 1
ATOM 861 O O . ILE A 1 111 ? 12.412 -2.917 9.851 1.00 92.19 111 ILE A O 1
ATOM 865 N N . ILE A 1 112 ? 14.341 -4.019 10.181 1.00 89.62 112 ILE A N 1
ATOM 866 C CA . ILE A 1 112 ? 15.264 -2.943 9.809 1.00 89.62 112 ILE A CA 1
ATOM 867 C C . ILE A 1 112 ? 15.710 -3.176 8.369 1.00 89.62 112 ILE A C 1
ATOM 869 O O . ILE A 1 112 ? 16.113 -4.298 8.052 1.00 89.62 112 ILE A O 1
ATOM 873 N N . ASP A 1 113 ? 15.644 -2.133 7.537 1.00 85.81 113 ASP A N 1
ATOM 874 C CA . ASP A 1 113 ? 15.931 -2.193 6.097 1.00 85.81 113 ASP A CA 1
ATOM 875 C C . ASP A 1 113 ? 15.233 -3.401 5.427 1.00 85.81 113 ASP A C 1
ATOM 877 O O . ASP A 1 113 ? 15.861 -4.414 5.100 1.00 85.81 113 ASP A O 1
ATOM 881 N N . PRO A 1 114 ? 13.894 -3.366 5.288 1.00 84.88 114 PRO A N 1
ATOM 882 C CA . PRO A 1 114 ? 13.112 -4.510 4.842 1.00 84.88 114 PRO A CA 1
ATOM 883 C C . PRO A 1 114 ? 13.449 -4.947 3.410 1.00 84.88 114 PRO A C 1
ATOM 885 O O . PRO A 1 114 ? 13.232 -6.117 3.082 1.00 84.88 114 PRO A O 1
ATOM 888 N N . LYS A 1 115 ? 13.971 -4.043 2.564 1.00 86.38 115 LYS A N 1
ATOM 889 C CA . LYS A 1 115 ? 14.204 -4.245 1.116 1.00 86.38 115 LYS A CA 1
ATOM 890 C C . LYS A 1 115 ? 12.954 -4.669 0.327 1.00 86.38 115 LYS A C 1
ATOM 892 O O . LYS A 1 115 ? 13.048 -5.092 -0.820 1.00 86.38 115 LYS A O 1
ATOM 897 N N . VAL A 1 116 ? 11.784 -4.548 0.946 1.00 84.00 116 VAL A N 1
ATOM 898 C CA . VAL A 1 116 ? 10.456 -4.809 0.387 1.00 84.00 116 VAL A CA 1
ATOM 899 C C . VAL A 1 116 ? 9.538 -3.646 0.756 1.00 84.00 116 VAL A C 1
ATOM 901 O O . VAL A 1 116 ? 9.804 -2.929 1.724 1.00 84.00 116 VAL A O 1
ATOM 904 N N . THR A 1 117 ? 8.465 -3.444 -0.007 1.00 81.44 117 THR A N 1
ATOM 905 C CA . THR A 1 117 ? 7.514 -2.343 0.233 1.00 81.44 117 THR A CA 1
ATOM 906 C C . THR A 1 117 ? 6.431 -2.753 1.243 1.00 81.44 117 THR A C 1
ATOM 908 O O . THR A 1 117 ? 6.352 -3.916 1.647 1.00 81.44 117 THR A O 1
ATOM 911 N N . LEU A 1 118 ? 5.568 -1.821 1.672 1.00 77.88 118 LEU A N 1
ATOM 912 C CA . LEU A 1 118 ? 4.462 -2.132 2.600 1.00 77.88 118 LEU A CA 1
ATOM 913 C C . LEU A 1 118 ? 3.463 -3.153 2.036 1.00 77.88 118 LEU A C 1
ATOM 915 O O . LEU A 1 118 ? 2.830 -3.878 2.809 1.00 77.88 118 LEU A O 1
ATOM 919 N N . ASP A 1 119 ? 3.349 -3.249 0.710 1.00 76.06 119 ASP A N 1
ATOM 920 C CA . ASP A 1 119 ? 2.479 -4.216 0.031 1.00 76.06 119 ASP A CA 1
ATOM 921 C C . ASP A 1 119 ? 2.871 -5.663 0.375 1.00 76.06 119 ASP A C 1
ATOM 923 O O . ASP A 1 119 ? 2.006 -6.525 0.544 1.00 76.06 119 ASP A O 1
ATOM 927 N N . PHE A 1 120 ? 4.162 -5.926 0.611 1.00 83.50 120 PHE A N 1
ATOM 928 C CA . PHE A 1 120 ? 4.626 -7.226 1.093 1.00 83.50 120 PHE A CA 1
ATOM 929 C C . PHE A 1 120 ? 3.970 -7.612 2.426 1.00 83.50 120 PHE A C 1
ATOM 931 O O . PHE A 1 120 ? 3.451 -8.718 2.555 1.00 83.50 120 PHE A O 1
ATOM 938 N N . PHE A 1 121 ? 3.955 -6.703 3.404 1.00 83.06 121 PHE A N 1
ATOM 939 C CA . PHE A 1 121 ? 3.429 -6.988 4.743 1.00 83.06 121 PHE A CA 1
ATOM 940 C C . PHE A 1 121 ? 1.901 -7.015 4.779 1.00 83.06 121 PHE A C 1
ATOM 942 O O . PHE A 1 121 ? 1.326 -7.780 5.541 1.00 83.06 121 PHE A O 1
ATOM 949 N N . THR A 1 122 ? 1.235 -6.211 3.951 1.00 72.50 122 THR A N 1
ATOM 950 C CA . THR A 1 122 ? -0.236 -6.184 3.896 1.00 72.50 122 THR A CA 1
ATOM 951 C C . THR A 1 122 ? -0.842 -7.330 3.100 1.00 72.50 122 THR A C 1
ATOM 953 O O . THR A 1 122 ? -1.966 -7.737 3.380 1.00 72.50 122 THR A O 1
ATOM 956 N N . SER A 1 123 ? -0.100 -7.900 2.148 1.00 73.81 123 SER A N 1
ATOM 957 C CA . SER A 1 123 ? -0.521 -9.122 1.454 1.00 73.81 123 SER A CA 1
ATOM 958 C C . SER A 1 123 ? -0.572 -10.353 2.377 1.00 73.81 123 SER A C 1
ATOM 960 O O . SER A 1 123 ? -1.215 -11.353 2.048 1.00 73.81 123 SER A O 1
ATOM 962 N N . GLN A 1 124 ? 0.075 -10.285 3.546 1.00 79.31 124 GLN A N 1
ATOM 963 C CA . GLN A 1 124 ? 0.102 -11.351 4.543 1.00 79.31 124 GLN A CA 1
ATOM 964 C C . GLN A 1 124 ? -1.109 -11.241 5.474 1.00 79.31 124 GLN A C 1
ATOM 966 O O . GLN A 1 124 ? -1.219 -10.321 6.278 1.00 79.31 124 GLN A O 1
ATOM 971 N N . LYS A 1 125 ? -2.025 -12.213 5.390 1.00 71.12 125 LYS A N 1
ATOM 972 C CA . LYS A 1 125 ? -3.267 -12.225 6.188 1.00 71.12 125 LYS A CA 1
ATOM 973 C C . LYS A 1 125 ? -3.037 -12.367 7.696 1.00 71.12 125 LYS A C 1
ATOM 975 O O . LYS A 1 125 ? -3.926 -12.053 8.480 1.00 71.12 125 LYS A O 1
ATOM 980 N N . ASP A 1 126 ? -1.879 -12.871 8.102 1.00 83.50 126 ASP A N 1
ATOM 981 C CA . ASP A 1 126 ? -1.521 -13.157 9.489 1.00 83.50 126 ASP A CA 1
ATOM 982 C C . ASP A 1 126 ? -0.635 -12.072 10.123 1.00 83.50 126 ASP A C 1
ATOM 984 O O . ASP A 1 126 ? -0.047 -12.305 11.178 1.00 83.50 126 ASP A O 1
ATOM 988 N N . VAL A 1 127 ? -0.535 -10.887 9.512 1.00 85.94 127 VAL A N 1
ATOM 989 C CA . VAL A 1 127 ? 0.335 -9.808 9.991 1.00 85.94 127 VAL A CA 1
ATOM 990 C C . VAL A 1 127 ? -0.410 -8.473 10.041 1.00 85.94 127 VAL A C 1
ATOM 992 O O . VAL A 1 127 ? -1.012 -8.032 9.067 1.00 85.94 127 VAL A O 1
ATOM 995 N N . VAL A 1 128 ? -0.333 -7.789 11.185 1.00 84.38 128 VAL A N 1
ATOM 996 C CA . VAL A 1 128 ? -0.792 -6.401 11.341 1.00 84.38 128 VAL A CA 1
ATOM 997 C C . VAL A 1 128 ? 0.410 -5.469 11.266 1.00 84.38 128 VAL A C 1
ATOM 999 O O . VAL A 1 128 ? 1.380 -5.622 12.016 1.00 84.38 128 VAL A O 1
ATOM 1002 N N . LEU A 1 129 ? 0.325 -4.485 10.375 1.00 84.19 129 LEU A N 1
ATOM 1003 C CA . LEU A 1 129 ? 1.277 -3.386 10.282 1.00 84.19 129 LEU A CA 1
ATOM 1004 C C . LEU A 1 129 ? 0.964 -2.368 11.381 1.00 84.19 129 LEU A C 1
ATOM 1006 O O . LEU A 1 129 ? -0.160 -1.900 11.508 1.00 84.19 129 LEU A O 1
ATOM 1010 N N . ILE A 1 130 ? 1.955 -2.030 12.197 1.00 84.12 130 ILE A N 1
ATOM 1011 C CA . ILE A 1 130 ? 1.743 -1.174 13.370 1.00 84.12 130 ILE A CA 1
ATOM 1012 C C . ILE A 1 130 ? 2.337 0.203 13.145 1.00 84.12 130 ILE A C 1
ATOM 1014 O O . ILE A 1 130 ? 1.708 1.220 13.424 1.00 84.12 130 ILE A O 1
ATOM 1018 N N . HIS A 1 131 ? 3.574 0.226 12.663 1.00 82.31 131 HIS A N 1
ATOM 1019 C CA . HIS A 1 131 ? 4.316 1.453 12.455 1.00 82.31 131 HIS A CA 1
ATOM 1020 C C . HIS A 1 131 ? 5.387 1.235 11.395 1.00 82.31 131 HIS A C 1
ATOM 1022 O O . HIS A 1 131 ? 5.924 0.136 11.265 1.00 82.31 131 HIS A O 1
ATOM 1028 N N . TYR A 1 132 ? 5.746 2.293 10.682 1.00 80.06 132 TYR A N 1
ATOM 1029 C CA . TYR A 1 132 ? 6.902 2.310 9.799 1.00 80.06 132 TYR A CA 1
ATOM 1030 C C . TYR A 1 132 ? 7.591 3.673 9.854 1.00 80.06 132 TYR A C 1
ATOM 1032 O O . TYR A 1 132 ? 6.943 4.708 10.042 1.00 80.06 132 TYR A O 1
ATOM 1040 N N . SER A 1 133 ? 8.912 3.646 9.705 1.00 73.00 133 SER A N 1
ATOM 1041 C CA . SER A 1 133 ? 9.775 4.819 9.589 1.00 73.00 133 SER A CA 1
ATOM 1042 C C . SER A 1 133 ? 10.238 4.967 8.147 1.00 73.00 133 SER A C 1
ATOM 1044 O O . SER A 1 133 ? 10.740 4.012 7.561 1.00 73.00 133 SER A O 1
ATOM 1046 N N . ASP A 1 134 ? 10.082 6.168 7.612 1.00 67.62 134 ASP A N 1
ATOM 1047 C CA . ASP A 1 134 ? 10.509 6.635 6.288 1.00 67.62 134 ASP A CA 1
ATOM 1048 C C . ASP A 1 134 ? 11.299 7.958 6.407 1.00 67.62 134 ASP A C 1
ATOM 1050 O O . ASP A 1 134 ? 11.356 8.760 5.480 1.00 67.62 134 ASP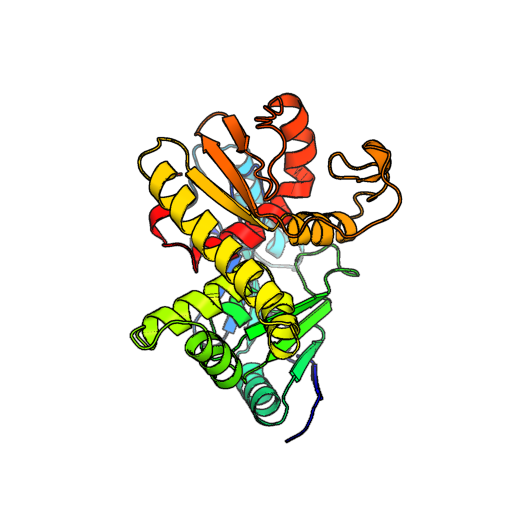 A O 1
ATOM 1054 N N . GLN A 1 135 ? 11.864 8.228 7.589 1.00 54.25 135 GLN A N 1
ATOM 1055 C CA . GLN A 1 135 ? 12.413 9.534 7.965 1.00 54.25 135 GLN A CA 1
ATOM 1056 C C . GLN A 1 135 ? 13.815 9.808 7.412 1.00 54.25 135 GLN A C 1
ATOM 1058 O O . GLN A 1 135 ? 14.228 10.968 7.389 1.00 54.25 135 GLN A O 1
ATOM 1063 N N . TYR A 1 136 ? 14.553 8.783 6.976 1.00 52.31 136 TYR A N 1
ATOM 1064 C CA . TYR A 1 136 ? 15.957 8.936 6.581 1.00 52.31 136 TYR A CA 1
ATOM 1065 C C . TYR A 1 136 ? 16.238 8.627 5.107 1.00 52.31 136 TYR A C 1
ATOM 1067 O O . TYR A 1 136 ? 17.328 8.935 4.619 1.00 52.31 136 TYR A O 1
ATOM 1075 N N . THR A 1 137 ? 15.270 8.079 4.370 1.00 46.78 137 THR A N 1
ATOM 1076 C CA . THR A 1 137 ? 15.435 7.668 2.971 1.00 46.78 137 THR A CA 1
ATOM 1077 C C . THR A 1 137 ? 14.454 8.403 2.045 1.00 46.78 137 THR A C 1
ATOM 1079 O O . THR A 1 137 ? 13.242 8.334 2.183 1.00 46.78 137 THR A O 1
ATOM 1082 N N . SER A 1 138 ? 14.984 9.155 1.070 1.00 42.69 138 SER A N 1
ATOM 1083 C CA . SER A 1 138 ? 14.204 9.919 0.069 1.00 42.69 138 SER A CA 1
ATOM 1084 C C . SER A 1 138 ? 13.728 9.075 -1.130 1.00 42.69 138 SER A C 1
ATOM 1086 O O . SER A 1 138 ? 12.929 9.523 -1.968 1.00 42.69 138 SER A O 1
ATOM 1088 N N . CYS A 1 139 ? 14.227 7.842 -1.214 1.00 43.28 139 CYS A N 1
ATOM 1089 C CA . CYS A 1 139 ? 13.800 6.799 -2.140 1.00 43.28 139 CYS A CA 1
ATOM 1090 C C . CYS A 1 139 ? 12.762 5.913 -1.443 1.00 43.28 139 CYS A C 1
ATOM 1092 O O . CYS A 1 139 ? 12.783 5.826 -0.227 1.00 43.28 139 CYS A O 1
ATOM 1094 N N . ALA A 1 140 ? 11.877 5.256 -2.194 1.00 54.38 140 ALA A N 1
ATOM 1095 C CA . ALA A 1 140 ? 10.679 4.541 -1.723 1.00 54.38 140 ALA A CA 1
ATOM 1096 C C . ALA A 1 140 ? 10.896 3.348 -0.748 1.00 54.38 140 ALA A C 1
ATOM 1098 O O . ALA A 1 140 ? 9.978 2.563 -0.510 1.00 54.38 140 ALA A O 1
ATOM 1099 N N . GLY A 1 141 ? 12.088 3.219 -0.163 1.00 64.50 141 GLY A N 1
ATOM 1100 C CA . GLY A 1 141 ? 12.382 2.303 0.929 1.00 64.50 141 GLY A CA 1
ATOM 1101 C C . GLY A 1 141 ? 11.911 2.836 2.283 1.00 64.50 141 GLY A C 1
ATOM 1102 O O . GLY A 1 141 ? 11.736 4.032 2.485 1.00 64.50 141 GLY A O 1
ATOM 1103 N N . TYR A 1 142 ? 11.713 1.911 3.217 1.00 75.75 142 TYR A N 1
ATOM 1104 C CA . TYR A 1 142 ? 11.406 2.202 4.615 1.00 75.75 142 TYR A CA 1
ATOM 1105 C C . TYR A 1 142 ? 12.637 1.885 5.458 1.00 75.75 142 TYR A C 1
ATOM 1107 O O . TYR A 1 142 ? 13.265 0.854 5.248 1.00 75.75 142 TYR A O 1
ATOM 1115 N N . ASP A 1 143 ? 12.964 2.712 6.446 1.00 80.19 143 ASP A N 1
ATOM 1116 C CA . ASP A 1 143 ? 14.110 2.458 7.329 1.00 80.19 143 ASP A CA 1
ATOM 1117 C C . ASP A 1 143 ? 13.807 1.299 8.287 1.00 80.19 143 ASP A C 1
ATOM 1119 O O . ASP A 1 143 ? 14.649 0.444 8.576 1.00 80.19 143 ASP A O 1
ATOM 1123 N N . ALA A 1 144 ? 12.568 1.272 8.782 1.00 87.19 144 ALA A N 1
ATOM 1124 C CA . ALA A 1 144 ? 12.087 0.236 9.673 1.00 87.19 144 ALA A CA 1
ATOM 1125 C C . ALA A 1 144 ? 10.581 0.025 9.531 1.00 87.19 144 ALA A C 1
ATOM 1127 O O . ALA A 1 144 ? 9.817 0.980 9.394 1.00 87.19 144 ALA A O 1
ATOM 1128 N N . VAL A 1 145 ? 10.146 -1.226 9.647 1.00 88.25 145 VAL A N 1
ATOM 1129 C CA . VAL A 1 145 ? 8.735 -1.619 9.639 1.00 88.25 145 VAL A CA 1
ATOM 1130 C C . VAL A 1 145 ? 8.461 -2.492 10.855 1.00 88.25 145 VAL A C 1
ATOM 1132 O O . VAL A 1 145 ? 9.074 -3.540 11.029 1.00 88.25 145 VAL A O 1
ATOM 1135 N N . THR A 1 146 ? 7.535 -2.073 11.709 1.00 89.62 146 THR A N 1
ATOM 1136 C CA . THR A 1 146 ? 7.110 -2.821 12.893 1.00 89.62 146 THR A CA 1
ATOM 1137 C C . THR A 1 146 ? 5.772 -3.487 12.626 1.00 89.62 146 THR A C 1
ATOM 1139 O O . THR A 1 146 ? 4.783 -2.826 12.297 1.00 89.62 146 THR A O 1
ATOM 1142 N N . VAL A 1 147 ? 5.742 -4.801 12.823 1.00 90.94 147 VAL A N 1
ATOM 1143 C CA . VAL A 1 147 ? 4.563 -5.639 12.621 1.00 90.94 147 VAL A CA 1
ATOM 1144 C C . VAL A 1 147 ? 4.323 -6.573 13.803 1.00 90.94 147 VAL A C 1
ATOM 1146 O O . VAL A 1 147 ? 5.203 -6.802 14.641 1.00 90.94 147 VAL A O 1
ATOM 1149 N N . THR A 1 148 ? 3.128 -7.152 13.854 1.00 89.75 148 THR A N 1
ATOM 1150 C CA . THR A 1 148 ? 2.774 -8.196 14.816 1.00 89.75 148 THR A CA 1
ATOM 1151 C C . THR A 1 148 ? 1.945 -9.299 14.171 1.00 89.75 148 THR A C 1
ATOM 1153 O O . THR A 1 148 ? 1.083 -9.033 13.337 1.00 89.75 148 THR A O 1
ATOM 1156 N N . LYS A 1 149 ? 2.193 -10.541 14.598 1.00 90.50 149 LYS A N 1
ATOM 1157 C CA . LYS A 1 149 ? 1.405 -11.727 14.233 1.00 90.50 149 LYS A CA 1
ATOM 1158 C C . LYS A 1 149 ? 0.272 -12.017 15.224 1.00 90.50 149 LYS A C 1
ATOM 1160 O O . LYS A 1 149 ? -0.465 -12.986 15.082 1.00 90.50 149 LYS A O 1
ATOM 1165 N N . GLN A 1 150 ? 0.096 -11.168 16.239 1.00 86.81 150 GLN A N 1
ATOM 1166 C CA . GLN A 1 150 ? -0.960 -11.297 17.250 1.00 86.81 150 GLN A CA 1
ATOM 1167 C C . GLN A 1 150 ? -2.327 -10.829 16.715 1.00 86.81 150 GLN A C 1
ATOM 1169 O O . GLN A 1 150 ? -3.034 -10.068 17.372 1.00 86.81 150 GLN A O 1
ATOM 1174 N N . VAL A 1 151 ? -2.699 -11.272 15.511 1.00 86.12 151 VAL A N 1
ATOM 1175 C CA . VAL A 1 151 ? -3.950 -10.912 14.821 1.00 86.12 151 VAL A CA 1
ATOM 1176 C C . VAL A 1 151 ? -5.162 -11.294 15.671 1.00 86.12 151 VAL A C 1
ATOM 1178 O O . VAL A 1 151 ? -6.056 -10.476 15.873 1.00 86.12 151 VAL A O 1
ATOM 1181 N N . ASP A 1 152 ? -5.148 -12.496 16.255 1.00 86.44 152 ASP A N 1
ATOM 1182 C CA . ASP A 1 152 ? -6.244 -13.020 17.079 1.00 86.44 152 ASP A CA 1
ATOM 1183 C C . ASP A 1 152 ? -6.564 -12.140 18.290 1.00 86.44 152 ASP A C 1
ATOM 1185 O O . ASP A 1 152 ? -7.721 -12.031 18.693 1.00 86.44 152 ASP A O 1
ATOM 1189 N N . LEU A 1 153 ? -5.554 -11.493 18.876 1.00 85.00 153 LEU A N 1
ATOM 1190 C CA . LEU A 1 153 ? -5.744 -10.589 20.007 1.00 85.00 153 LEU A CA 1
ATOM 1191 C C . LEU A 1 153 ? -6.560 -9.361 19.591 1.00 85.00 153 LEU A C 1
ATOM 1193 O O . LEU A 1 153 ? -7.485 -8.971 20.304 1.00 85.00 153 LEU A O 1
ATOM 1197 N N . PHE A 1 154 ? -6.264 -8.788 18.423 1.00 84.00 154 PHE A N 1
ATOM 1198 C CA . PHE A 1 154 ? -7.035 -7.664 17.896 1.00 84.00 154 PHE A CA 1
ATOM 1199 C C . PHE A 1 154 ? -8.415 -8.099 17.410 1.00 84.00 154 PHE A C 1
ATOM 1201 O O . PHE A 1 154 ? -9.384 -7.401 17.681 1.00 84.00 154 PHE A O 1
ATOM 1208 N N . LEU A 1 155 ? -8.541 -9.271 16.780 1.00 85.00 155 LEU A N 1
ATOM 1209 C CA . LEU A 1 155 ? -9.848 -9.808 16.387 1.00 85.00 155 LEU A CA 1
ATOM 1210 C C . LEU A 1 155 ? -10.768 -9.988 17.597 1.00 85.00 155 LEU A C 1
ATOM 1212 O O . LEU A 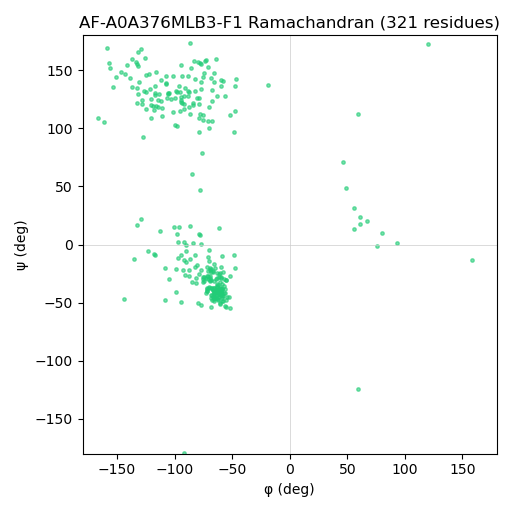1 155 ? -11.917 -9.559 17.550 1.00 85.00 155 LEU A O 1
ATOM 1216 N N . ARG A 1 156 ? -10.265 -10.540 18.708 1.00 83.56 156 ARG A N 1
ATOM 1217 C CA . ARG A 1 156 ? -11.051 -10.672 19.948 1.00 83.56 156 ARG A CA 1
ATOM 1218 C C . ARG A 1 156 ? -11.444 -9.321 20.532 1.00 83.56 156 ARG A C 1
ATOM 1220 O O . ARG A 1 156 ? -12.576 -9.166 20.987 1.00 83.56 156 ARG A O 1
ATOM 1227 N N . LEU A 1 157 ? -10.536 -8.343 20.510 1.00 82.25 157 LEU A N 1
ATOM 1228 C CA . LEU A 1 157 ? -10.853 -6.981 20.938 1.00 82.25 157 LEU A CA 1
ATOM 1229 C C . LEU A 1 157 ? -11.989 -6.395 20.095 1.00 82.25 157 LEU A C 1
ATOM 1231 O O . LEU A 1 157 ? -12.887 -5.755 20.639 1.00 82.25 157 LEU A O 1
ATOM 1235 N N . LEU A 1 158 ? -11.969 -6.651 18.785 1.00 79.94 158 LEU A N 1
ATOM 1236 C CA . LEU A 1 158 ? -12.990 -6.148 17.879 1.00 79.94 158 LEU A CA 1
ATOM 1237 C C . LEU A 1 158 ? -14.343 -6.857 18.051 1.00 79.94 158 LEU A C 1
ATOM 1239 O O . LEU A 1 158 ? -15.395 -6.220 18.026 1.00 79.94 158 LEU A O 1
ATOM 1243 N N . GLN A 1 159 ? -14.316 -8.163 18.313 1.00 78.38 159 GLN A N 1
ATOM 1244 C CA . GLN A 1 159 ? -15.504 -8.980 18.577 1.00 78.38 159 GLN A CA 1
ATOM 1245 C C . GLN A 1 159 ? -16.178 -8.662 19.912 1.00 78.38 159 GLN A C 1
ATOM 1247 O O . GLN A 1 159 ? -17.386 -8.800 20.022 1.00 78.38 159 GLN A O 1
ATOM 1252 N N . THR A 1 160 ? -15.420 -8.244 20.928 1.00 67.62 160 THR A N 1
ATOM 1253 C CA . THR A 1 160 ? -15.980 -7.967 22.264 1.00 67.62 160 THR A CA 1
ATOM 1254 C C . THR A 1 160 ? -16.882 -6.725 22.268 1.00 67.62 160 THR A C 1
ATOM 1256 O O . THR A 1 160 ? -17.830 -6.649 23.042 1.00 67.62 160 THR A O 1
ATOM 1259 N N . GLU A 1 161 ? -16.596 -5.752 21.403 1.00 61.84 161 GLU A N 1
ATOM 1260 C CA . GLU A 1 161 ? -17.361 -4.500 21.273 1.00 61.84 161 GLU A CA 1
ATOM 1261 C C . GLU A 1 161 ? -18.485 -4.597 20.234 1.00 61.84 161 GLU A C 1
ATOM 1263 O O . GLU A 1 161 ? -19.491 -3.889 20.307 1.00 61.84 161 GLU A O 1
ATOM 1268 N N . SER A 1 162 ? -18.316 -5.481 19.255 1.00 57.41 162 SER A N 1
ATOM 1269 C CA . SER A 1 162 ? -19.311 -5.745 18.228 1.00 57.41 162 SER A CA 1
ATOM 1270 C C . SER A 1 162 ? -20.380 -6.662 18.811 1.00 57.41 162 SER A C 1
ATOM 1272 O O . SER A 1 162 ? -20.070 -7.753 19.274 1.00 57.41 162 SER A O 1
ATOM 1274 N N . GLN A 1 163 ? -21.638 -6.222 18.831 1.00 54.00 163 GLN A N 1
ATOM 1275 C CA . GLN A 1 163 ? -22.745 -6.998 19.401 1.00 54.00 163 GLN A CA 1
ATOM 1276 C C . GLN A 1 163 ? -22.724 -8.461 18.922 1.00 54.00 163 GLN A C 1
ATOM 1278 O O . GLN A 1 163 ? -22.411 -8.746 17.764 1.00 54.00 163 GLN A O 1
ATOM 1283 N N . SER A 1 164 ? -23.066 -9.377 19.831 1.00 46.22 164 SER A N 1
ATOM 1284 C CA . SER A 1 164 ? -23.144 -10.826 19.624 1.00 46.22 164 SER A CA 1
ATOM 1285 C C . SER A 1 164 ? -23.930 -11.168 18.349 1.00 46.22 164 SER A C 1
ATOM 1287 O O . SER A 1 164 ? -25.160 -11.188 18.370 1.00 46.22 164 SER A O 1
ATOM 1289 N N . GLY A 1 165 ? -23.231 -11.399 17.235 1.00 54.25 165 GLY A N 1
ATOM 1290 C CA . GLY A 1 165 ? -23.864 -11.692 15.945 1.00 54.25 165 GLY A CA 1
ATOM 1291 C C . GLY A 1 165 ? -23.017 -11.432 14.696 1.00 54.25 165 GLY A C 1
ATOM 1292 O O . GLY A 1 165 ? -23.395 -11.897 13.626 1.00 54.25 165 GLY A O 1
ATOM 1293 N N . GLN A 1 166 ? -21.882 -10.728 14.791 1.00 59.34 166 GLN A N 1
ATOM 1294 C CA . GLN A 1 166 ? -20.994 -10.522 13.635 1.00 59.34 166 GLN A CA 1
ATOM 1295 C C . GLN A 1 166 ? -20.155 -11.763 13.311 1.00 59.34 166 GLN A C 1
ATOM 1297 O O . GLN A 1 166 ? -19.652 -12.447 14.206 1.00 59.34 166 GLN A O 1
ATOM 1302 N N . SER A 1 167 ? -19.993 -12.051 12.016 1.00 60.44 167 SER A N 1
ATOM 1303 C CA . SER A 1 167 ? -19.221 -13.204 11.560 1.00 60.44 167 SER A CA 1
ATOM 1304 C C . SER A 1 167 ? -17.713 -12.976 11.738 1.00 60.44 167 SER A C 1
ATOM 1306 O O . SER A 1 167 ? -17.219 -11.846 11.787 1.00 60.44 167 SER A O 1
ATOM 1308 N N . ALA A 1 168 ? -16.940 -14.064 11.800 1.00 61.06 168 ALA A N 1
ATOM 1309 C CA . ALA A 1 168 ? -15.478 -13.982 11.853 1.00 61.06 168 ALA A CA 1
ATOM 1310 C C . ALA A 1 168 ? -14.880 -13.272 10.619 1.00 61.06 168 ALA A C 1
ATOM 1312 O O . ALA A 1 168 ? -13.834 -12.632 10.726 1.00 61.06 168 ALA A O 1
ATOM 1313 N N . VAL A 1 169 ? -15.565 -13.349 9.471 1.00 60.16 169 VAL A N 1
ATOM 1314 C CA . VAL A 1 169 ? -15.178 -12.683 8.220 1.00 60.16 169 VAL A CA 1
ATOM 1315 C C . VAL A 1 169 ? -15.318 -11.165 8.361 1.00 60.16 169 VAL A C 1
ATOM 1317 O O . VAL A 1 169 ? -14.382 -10.434 8.040 1.00 60.16 169 VAL A O 1
ATOM 1320 N N . ASP A 1 170 ? -16.413 -10.686 8.956 1.00 72.75 170 ASP A N 1
ATOM 1321 C CA . ASP A 1 170 ? -16.639 -9.250 9.186 1.00 72.75 170 ASP A CA 1
ATOM 1322 C C . ASP A 1 170 ? -15.581 -8.648 10.120 1.00 72.75 170 ASP A C 1
ATOM 1324 O O . ASP A 1 170 ? -15.081 -7.549 9.884 1.00 72.75 170 ASP A O 1
ATOM 1328 N N . SER A 1 171 ? -15.173 -9.403 11.146 1.00 75.31 171 SER A N 1
ATOM 1329 C CA . SER A 1 171 ? -14.125 -8.981 12.088 1.00 75.31 171 SER A CA 1
ATOM 1330 C C . SER A 1 171 ? -12.757 -8.851 11.415 1.00 75.31 171 SER A C 1
ATOM 1332 O O . SER A 1 171 ? -11.989 -7.945 11.742 1.00 75.31 171 SER A O 1
ATOM 1334 N N . GLN A 1 172 ? -12.447 -9.749 10.474 1.00 77.06 172 GLN A N 1
ATOM 1335 C CA . GLN A 1 172 ? -11.209 -9.682 9.704 1.00 77.06 172 GLN A CA 1
ATOM 1336 C C . GLN A 1 172 ? -11.189 -8.455 8.810 1.00 77.06 172 GLN A C 1
ATOM 1338 O O . GLN A 1 172 ? -10.193 -7.747 8.863 1.00 77.06 172 GLN A O 1
ATOM 1343 N N . HIS A 1 173 ? -12.273 -8.173 8.076 1.00 79.25 173 HIS A N 1
ATOM 1344 C CA . HIS A 1 173 ? -12.414 -6.956 7.266 1.00 79.25 173 HIS A CA 1
ATOM 1345 C C . HIS A 1 173 ? -12.335 -5.680 8.108 1.00 79.25 173 HIS A C 1
ATOM 1347 O O . HIS A 1 173 ? -11.689 -4.714 7.712 1.00 79.25 173 HIS A O 1
ATOM 1353 N N . LEU A 1 174 ? -12.923 -5.691 9.302 1.00 81.44 174 LEU A N 1
ATOM 1354 C CA . LEU A 1 174 ? -12.884 -4.553 10.208 1.00 81.44 174 LEU A CA 1
ATOM 1355 C C . LEU A 1 174 ? -11.474 -4.289 10.747 1.00 81.44 174 LEU A C 1
ATOM 1357 O O . LEU A 1 174 ? -10.996 -3.160 10.683 1.00 81.44 174 LEU A O 1
ATOM 1361 N N . LEU A 1 175 ? -10.773 -5.322 11.231 1.00 82.56 175 LEU A N 1
ATOM 1362 C CA . LEU A 1 175 ? -9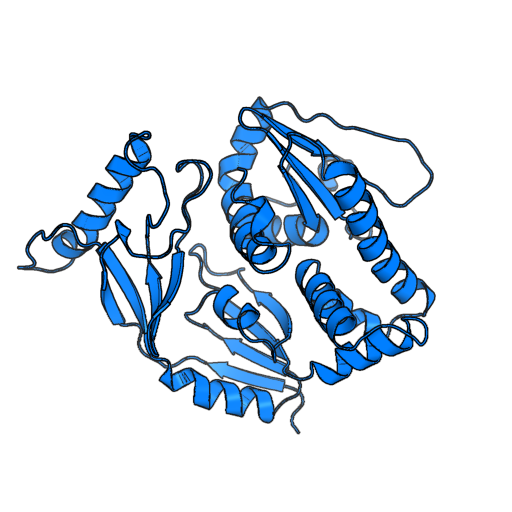.369 -5.215 11.660 1.00 82.56 175 LEU A CA 1
ATOM 1363 C C . LEU A 1 175 ? -8.512 -4.609 10.564 1.00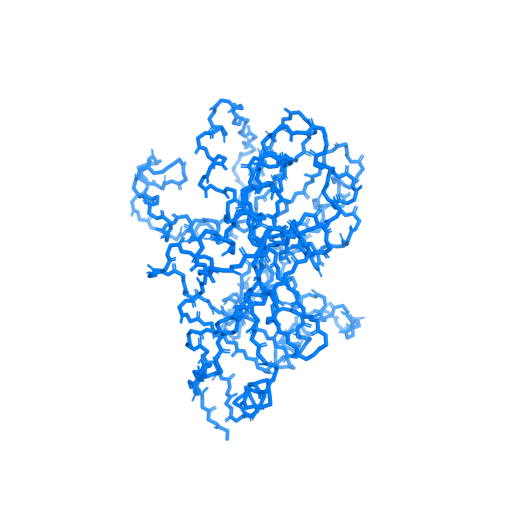 82.56 175 LEU A C 1
ATOM 1365 O O . LEU A 1 175 ? -7.677 -3.727 10.782 1.00 82.56 175 LEU A O 1
ATOM 1369 N N . ALA A 1 176 ? -8.756 -5.137 9.382 1.00 78.06 176 ALA A N 1
ATOM 1370 C CA . ALA A 1 176 ? -8.176 -4.682 8.174 1.00 78.0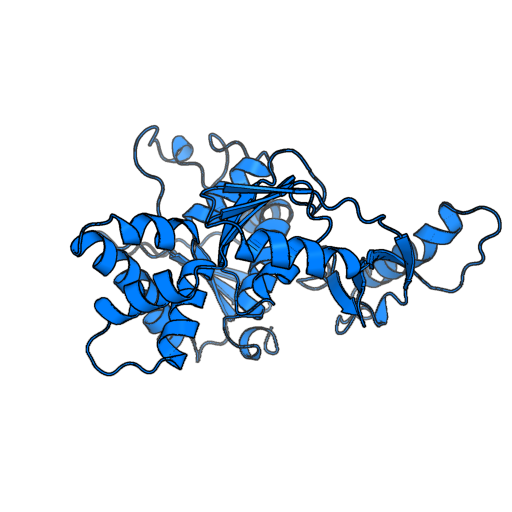6 176 ALA A CA 1
ATOM 1371 C C . ALA A 1 176 ? -8.381 -3.152 8.034 1.00 78.06 176 ALA A C 1
ATOM 1373 O O . ALA A 1 176 ? -7.412 -2.410 7.868 1.00 78.06 176 ALA A O 1
ATOM 1374 N N . GLU A 1 177 ? -9.617 -2.655 8.107 1.00 79.50 177 GLU A N 1
ATOM 1375 C CA . GLU A 1 177 ? -9.932 -1.232 7.902 1.00 79.50 177 GLU A CA 1
ATOM 1376 C C . GLU A 1 177 ? -9.278 -0.346 8.961 1.00 79.50 177 GLU A C 1
ATOM 1378 O O . GLU A 1 177 ? -8.743 0.715 8.649 1.00 79.50 177 GLU A O 1
ATOM 1383 N N . PHE A 1 178 ? -9.242 -0.800 10.213 1.00 81.44 178 PHE A N 1
ATOM 1384 C CA . PHE A 1 178 ? -8.520 -0.104 11.274 1.00 81.44 178 PHE A CA 1
ATOM 1385 C C . PHE A 1 178 ? -7.030 0.041 10.958 1.00 81.44 178 PHE A C 1
ATOM 1387 O O . PHE A 1 178 ? -6.483 1.141 11.079 1.00 81.44 178 PHE A O 1
ATOM 1394 N N . ASN A 1 179 ? -6.387 -1.039 10.503 1.00 78.81 179 ASN A N 1
ATOM 1395 C CA . ASN A 1 179 ? -5.002 -1.001 10.037 1.00 78.81 179 ASN A CA 1
ATOM 1396 C C . ASN A 1 179 ? -4.857 -0.032 8.845 1.00 78.81 179 ASN A C 1
ATOM 1398 O O . ASN A 1 179 ? -3.913 0.756 8.812 1.00 78.81 179 ASN A O 1
ATOM 1402 N N . ALA A 1 180 ? -5.851 -0.004 7.946 1.00 74.50 180 ALA A N 1
ATOM 1403 C CA . ALA A 1 180 ? -5.934 0.912 6.812 1.00 74.50 180 ALA A CA 1
ATOM 1404 C C . ALA A 1 180 ? -6.119 2.399 7.203 1.00 74.50 180 ALA A C 1
ATOM 1406 O O . ALA A 1 180 ? -5.793 3.299 6.446 1.00 74.50 180 ALA A O 1
ATOM 1407 N N . PHE A 1 181 ? -6.630 2.753 8.377 1.00 72.69 181 PHE A N 1
ATOM 1408 C CA . PHE A 1 181 ? -6.676 4.171 8.772 1.00 72.69 181 PHE A CA 1
ATOM 1409 C C . PHE A 1 181 ? -5.468 4.556 9.609 1.00 72.69 181 PHE A C 1
ATOM 1411 O O . PHE A 1 181 ? -4.797 5.552 9.296 1.00 72.69 181 PHE A O 1
ATOM 1418 N N . ASN A 1 182 ? -5.185 3.759 10.639 1.00 73.56 182 ASN A N 1
ATOM 1419 C CA . ASN A 1 182 ? -4.055 3.944 11.533 1.00 73.56 182 ASN A CA 1
ATOM 1420 C C . ASN A 1 182 ? -3.831 2.681 12.391 1.00 73.56 182 ASN A C 1
ATOM 1422 O O . ASN A 1 182 ? -4.574 2.434 13.342 1.00 73.56 182 ASN A O 1
ATOM 1426 N N . GLY A 1 183 ? -2.755 1.930 12.126 1.00 71.75 183 GLY A N 1
ATOM 1427 C CA . GLY A 1 183 ? -2.361 0.768 12.937 1.00 71.75 183 GLY A CA 1
ATOM 1428 C C . GLY A 1 183 ? -2.120 1.084 14.425 1.00 71.75 183 GLY A C 1
ATOM 1429 O O . GLY A 1 183 ? -2.296 0.218 15.283 1.00 71.75 183 GLY A O 1
ATOM 1430 N N . GLU A 1 184 ? -1.812 2.337 14.778 1.00 75.31 184 GLU A N 1
ATOM 1431 C CA . GLU A 1 184 ? -1.689 2.787 16.170 1.00 75.31 184 GLU A CA 1
ATOM 1432 C C . GLU A 1 184 ? -3.043 2.812 16.902 1.00 75.31 184 GLU A C 1
ATOM 1434 O O . GLU A 1 184 ? -3.086 2.650 18.124 1.00 75.31 184 GLU A O 1
ATOM 1439 N N . TRP A 1 185 ? -4.168 2.985 16.194 1.00 79.94 185 TRP A N 1
ATOM 1440 C CA . TRP A 1 185 ? -5.492 2.939 16.825 1.00 79.94 185 TRP A CA 1
ATOM 1441 C C . TRP A 1 185 ? -5.756 1.574 17.452 1.00 79.94 185 TRP A C 1
ATOM 1443 O O . TRP A 1 185 ? -6.222 1.522 18.587 1.00 79.94 185 TRP A O 1
ATOM 1453 N N . LEU A 1 186 ? -5.366 0.488 16.780 1.00 78.88 186 LEU A N 1
ATOM 1454 C CA . LEU A 1 186 ? -5.492 -0.872 17.313 1.00 78.88 186 LEU A CA 1
ATOM 1455 C C . LEU A 1 186 ? -4.722 -1.037 18.631 1.00 78.88 186 LEU A C 1
ATOM 1457 O O . LEU A 1 186 ? -5.218 -1.666 19.566 1.00 78.88 186 LEU A O 1
ATOM 1461 N N . LEU A 1 187 ? -3.542 -0.416 18.747 1.00 77.44 187 LEU A N 1
ATOM 1462 C CA . LEU A 1 187 ? -2.768 -0.411 19.991 1.00 77.44 187 LEU A CA 1
ATOM 1463 C C . LEU A 1 187 ? -3.442 0.393 21.098 1.00 77.44 187 LEU A C 1
ATOM 1465 O O . LEU A 1 187 ? -3.507 -0.061 22.241 1.00 77.44 187 LEU A O 1
ATOM 1469 N N . LYS A 1 188 ? -3.919 1.597 20.772 1.00 80.19 188 LYS A N 1
ATOM 1470 C CA . LYS A 1 188 ? -4.576 2.483 21.740 1.00 80.19 188 LYS A CA 1
ATOM 1471 C C . LYS A 1 188 ? -5.861 1.847 22.264 1.00 80.19 188 LYS A C 1
ATOM 1473 O O . LYS A 1 188 ? -6.073 1.828 23.473 1.00 80.19 188 LYS A O 1
ATOM 1478 N N . MET A 1 189 ? -6.633 1.200 21.389 1.00 79.06 189 MET A N 1
ATOM 1479 C CA . MET A 1 189 ? -7.885 0.527 21.738 1.00 79.06 189 MET A CA 1
ATOM 1480 C C . MET A 1 189 ? -7.728 -0.547 22.822 1.00 79.06 189 MET A C 1
ATOM 1482 O O . MET A 1 189 ? -8.652 -0.719 23.613 1.00 79.06 189 MET A O 1
ATOM 1486 N N . LEU A 1 190 ? -6.564 -1.206 22.932 1.00 77.81 190 LEU A N 1
ATOM 1487 C CA . LEU A 1 190 ? -6.287 -2.180 24.001 1.00 77.81 190 LEU A CA 1
ATOM 1488 C C . LEU A 1 190 ? -6.332 -1.576 25.409 1.00 77.81 190 LEU A C 1
ATOM 1490 O O . LEU A 1 190 ? -6.585 -2.290 26.375 1.00 77.81 190 LEU A O 1
ATOM 1494 N N . ARG A 1 191 ? -6.036 -0.279 25.536 1.00 80.56 191 ARG A N 1
ATOM 1495 C CA . ARG A 1 191 ? -5.956 0.434 26.822 1.00 80.56 191 ARG A CA 1
ATOM 1496 C C . ARG A 1 191 ? -6.983 1.557 26.951 1.00 80.56 191 ARG A C 1
ATOM 1498 O O . ARG A 1 191 ? -7.109 2.140 28.022 1.00 80.56 191 ARG A O 1
ATOM 1505 N N . SER A 1 192 ? -7.693 1.861 25.872 1.00 81.81 192 SER A N 1
ATOM 1506 C CA . SER A 1 192 ? -8.666 2.941 25.803 1.00 81.81 192 SER A CA 1
ATOM 1507 C C . SER A 1 192 ? -9.931 2.655 26.601 1.00 81.81 192 SER A C 1
ATOM 1509 O O . SER A 1 192 ? -10.368 1.508 26.760 1.00 81.81 192 SER A O 1
ATOM 1511 N N . SER A 1 193 ? -10.575 3.731 27.048 1.00 84.12 193 SER A N 1
ATOM 1512 C CA . SER A 1 193 ? -11.920 3.653 27.623 1.00 84.12 193 SER A CA 1
ATOM 1513 C C . SER A 1 193 ? -12.943 3.187 26.577 1.00 84.12 193 SER A C 1
ATOM 1515 O O . SER A 1 193 ? -12.717 3.300 25.372 1.00 84.12 193 SER A O 1
ATOM 1517 N N . GLU A 1 194 ? -14.092 2.679 27.023 1.00 80.38 194 GLU A N 1
ATOM 1518 C CA . GLU A 1 194 ? -15.190 2.280 26.126 1.00 80.38 194 GLU A CA 1
ATOM 1519 C C . GLU A 1 194 ? -15.647 3.445 25.229 1.00 80.38 194 GLU A C 1
ATOM 1521 O O . GLU A 1 194 ? -15.944 3.263 24.052 1.00 80.38 194 GLU A O 1
ATOM 1526 N N . LYS A 1 195 ? -15.624 4.675 25.759 1.00 82.12 195 LYS A N 1
ATOM 1527 C CA . LYS A 1 195 ? -15.962 5.889 25.007 1.00 82.12 195 LYS A CA 1
ATOM 1528 C C . LYS A 1 195 ? -15.003 6.132 23.838 1.00 82.12 195 LYS A C 1
ATOM 1530 O O . LYS A 1 195 ? -15.455 6.407 22.733 1.00 82.12 195 LYS A O 1
ATOM 1535 N N . GLU A 1 196 ? -13.700 6.023 24.079 1.00 81.81 196 GLU A N 1
ATOM 1536 C CA . GLU A 1 196 ? -12.673 6.185 23.040 1.00 81.81 196 GLU A CA 1
ATOM 1537 C C . GLU A 1 196 ? -12.745 5.066 21.995 1.00 81.81 196 GLU A C 1
ATOM 1539 O O . GLU A 1 196 ? -12.610 5.321 20.800 1.00 81.81 196 GLU A O 1
ATOM 1544 N N . ARG A 1 197 ? -13.011 3.826 22.425 1.00 80.94 197 ARG A N 1
ATOM 1545 C CA . ARG A 1 197 ? -13.243 2.701 21.509 1.00 80.94 197 ARG A CA 1
ATOM 1546 C C . ARG A 1 197 ? -14.449 2.973 20.610 1.00 80.94 197 ARG A C 1
ATOM 1548 O O . ARG A 1 197 ? -14.312 2.923 19.388 1.00 80.94 197 ARG A O 1
ATOM 1555 N N . LYS A 1 198 ? -15.592 3.346 21.197 1.00 82.19 198 LYS A N 1
ATOM 1556 C CA . LYS A 1 198 ? -16.818 3.725 20.473 1.00 82.19 198 LYS A CA 1
ATOM 1557 C C . LYS A 1 198 ? -16.592 4.870 19.491 1.00 82.19 198 LYS A C 1
ATOM 1559 O O . LYS A 1 198 ? -17.136 4.829 18.394 1.00 82.19 198 LYS A O 1
ATOM 1564 N N . GLU A 1 199 ? -15.770 5.856 19.844 1.00 82.81 199 GLU A N 1
ATOM 1565 C CA . GLU A 1 199 ? -15.390 6.936 18.929 1.00 82.81 199 GLU A CA 1
ATOM 1566 C C . GLU A 1 199 ? -14.701 6.391 17.669 1.00 82.81 199 GLU A C 1
ATOM 1568 O O . GLU A 1 199 ? -15.106 6.732 16.558 1.00 82.81 199 GLU A O 1
ATOM 1573 N N . LYS A 1 200 ? -13.711 5.499 17.815 1.00 84.00 200 LYS A N 1
ATOM 1574 C CA . LYS A 1 200 ? -12.996 4.938 16.658 1.00 84.00 200 LYS A C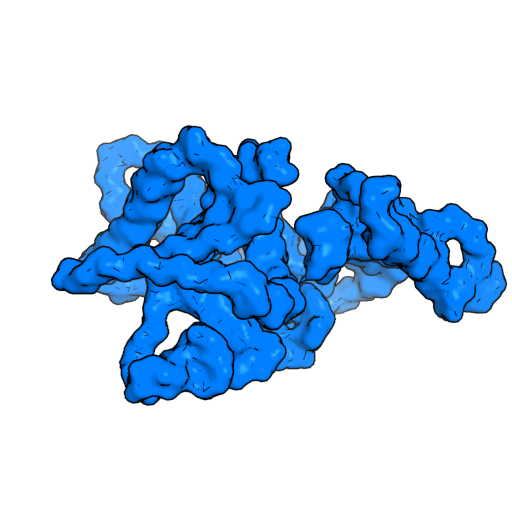A 1
ATOM 1575 C C . LYS A 1 200 ? -13.887 4.050 15.784 1.00 84.00 200 LYS A C 1
ATOM 1577 O O . LYS A 1 200 ? -13.834 4.175 14.562 1.00 84.00 200 LYS A O 1
ATOM 1582 N N . TYR A 1 201 ? -14.767 3.237 16.375 1.00 82.94 201 TYR A N 1
ATOM 1583 C CA . TYR A 1 201 ? -15.801 2.526 15.605 1.00 82.94 201 TYR A CA 1
ATOM 1584 C C . TYR A 1 201 ? -16.761 3.477 14.896 1.00 82.94 201 TYR A C 1
ATOM 1586 O O . TYR A 1 201 ? -17.127 3.231 13.750 1.00 82.94 201 TYR A O 1
ATOM 1594 N N . GLY A 1 202 ? -17.146 4.573 15.553 1.00 82.88 202 GLY A N 1
ATOM 1595 C CA . GLY A 1 202 ? -17.999 5.603 14.974 1.00 82.88 202 GLY A CA 1
ATOM 1596 C C . GLY A 1 202 ? -17.384 6.227 13.724 1.00 82.88 202 GLY A C 1
ATOM 1597 O O . GLY A 1 202 ? -18.092 6.430 12.745 1.00 82.88 202 GLY A O 1
ATOM 1598 N N . ILE A 1 203 ? -16.067 6.454 13.713 1.00 82.50 203 ILE A N 1
ATOM 1599 C CA . ILE A 1 203 ? -15.342 6.937 12.526 1.00 82.50 203 ILE A CA 1
ATOM 1600 C C . ILE A 1 203 ? -15.421 5.915 11.381 1.00 82.50 203 ILE A C 1
ATOM 1602 O O . ILE A 1 203 ? -15.722 6.292 10.248 1.00 82.50 203 ILE A O 1
ATOM 1606 N N . ILE A 1 204 ? -15.198 4.627 11.675 1.00 81.69 204 ILE A N 1
ATOM 1607 C CA . ILE A 1 204 ? -15.293 3.542 10.686 1.00 81.69 204 ILE A CA 1
ATOM 1608 C C . ILE A 1 204 ? -16.718 3.426 10.118 1.00 81.69 204 ILE A C 1
ATOM 1610 O O . ILE A 1 204 ? -16.922 3.417 8.905 1.00 81.69 204 ILE A O 1
ATOM 1614 N N . GLY A 1 205 ? -17.730 3.416 10.986 1.00 82.50 205 GLY A N 1
ATOM 1615 C CA . GLY A 1 205 ? -19.134 3.377 10.573 1.00 82.50 205 GLY A CA 1
ATOM 1616 C C . GLY A 1 205 ? -19.546 4.605 9.756 1.00 82.50 205 GLY A C 1
ATOM 1617 O O . GLY A 1 205 ? -20.213 4.469 8.731 1.00 82.50 205 GLY A O 1
ATOM 1618 N N . ALA A 1 206 ? -19.104 5.798 10.163 1.00 81.69 206 ALA A N 1
ATOM 1619 C CA . ALA A 1 206 ? -19.410 7.043 9.468 1.00 81.69 206 ALA A CA 1
ATOM 1620 C C . ALA A 1 206 ? -18.817 7.075 8.056 1.00 81.69 206 ALA A C 1
ATOM 1622 O O . ALA A 1 206 ? -19.524 7.459 7.123 1.00 81.69 206 ALA A O 1
ATOM 1623 N N . TYR A 1 207 ? -17.562 6.644 7.860 1.00 82.38 207 TYR A N 1
ATOM 1624 C CA . TYR A 1 207 ? -17.015 6.613 6.502 1.00 82.38 207 TYR A CA 1
ATOM 1625 C C . TYR A 1 207 ? -17.762 5.595 5.639 1.00 82.38 207 TYR A C 1
ATOM 1627 O O . TYR A 1 207 ? -18.048 5.911 4.491 1.00 82.38 207 TYR A O 1
ATOM 1635 N N . LYS A 1 208 ? -18.119 4.410 6.159 1.00 82.31 208 LYS A N 1
ATOM 1636 C CA . LYS A 1 208 ? -18.880 3.413 5.384 1.00 82.31 208 LYS A CA 1
ATOM 1637 C C . LYS A 1 208 ? -20.230 3.960 4.949 1.00 82.31 208 LYS A C 1
ATOM 1639 O O . LYS A 1 208 ? -20.624 3.801 3.796 1.00 82.31 208 LYS A O 1
ATOM 1644 N N . PHE A 1 209 ? -20.907 4.654 5.858 1.00 81.25 209 PHE A N 1
ATOM 1645 C CA . PHE A 1 209 ? -22.166 5.319 5.565 1.00 81.25 209 PHE A CA 1
ATOM 1646 C C . PHE A 1 209 ? -21.998 6.370 4.459 1.00 81.25 209 PHE A C 1
ATOM 1648 O O . PHE A 1 209 ? -22.696 6.318 3.449 1.00 81.25 209 PHE A O 1
ATOM 1655 N N . VAL A 1 210 ? -21.016 7.266 4.582 1.00 82.44 210 VAL A N 1
ATOM 1656 C CA . VAL A 1 210 ? -20.725 8.279 3.553 1.00 82.44 210 VAL A CA 1
ATOM 1657 C C . VAL A 1 210 ? -20.323 7.638 2.225 1.00 82.44 210 VAL A C 1
ATOM 1659 O O . VAL A 1 210 ? -20.824 8.037 1.180 1.00 82.44 210 VAL A O 1
ATOM 1662 N N . GLN A 1 211 ? -19.489 6.602 2.248 1.00 80.31 211 GLN A N 1
ATOM 1663 C CA . GLN A 1 211 ? -19.085 5.856 1.060 1.00 80.31 211 GLN A CA 1
ATOM 1664 C C . GLN A 1 211 ? -20.291 5.226 0.354 1.00 80.31 211 GLN A C 1
ATOM 1666 O O . GLN A 1 211 ? -20.358 5.273 -0.870 1.00 80.31 211 GLN A O 1
ATOM 1671 N N . SER A 1 212 ? -21.267 4.702 1.103 1.00 81.38 212 SER A N 1
ATOM 1672 C CA . SER A 1 212 ? -22.507 4.181 0.521 1.00 81.38 212 SER A CA 1
ATOM 1673 C C . SER A 1 212 ? -23.339 5.281 -0.148 1.00 81.38 212 SER A C 1
ATOM 1675 O O . SER A 1 212 ? -23.794 5.088 -1.272 1.00 81.38 212 SER A O 1
ATOM 1677 N N . MET A 1 213 ? -23.443 6.467 0.465 1.00 81.69 213 MET A N 1
ATOM 1678 C CA . MET A 1 213 ? -24.147 7.614 -0.130 1.00 81.69 213 MET A CA 1
ATOM 1679 C C . MET A 1 213 ? -23.462 8.138 -1.397 1.00 81.69 213 MET A C 1
ATOM 1681 O O . MET A 1 213 ? -24.119 8.652 -2.295 1.00 81.69 213 MET A O 1
ATOM 1685 N N . LEU A 1 214 ? -22.135 8.027 -1.468 1.00 81.06 214 LEU A N 1
ATOM 1686 C CA . LEU A 1 214 ? -21.334 8.509 -2.592 1.00 81.06 214 LEU A CA 1
ATOM 1687 C C . LEU A 1 214 ? -21.136 7.456 -3.695 1.00 81.06 214 LEU A C 1
ATOM 1689 O O . LEU A 1 214 ? -20.577 7.778 -4.747 1.00 81.06 214 LEU A O 1
ATOM 1693 N N . SER A 1 215 ? -21.588 6.218 -3.471 1.00 77.69 215 SER A N 1
ATOM 1694 C CA . SER A 1 215 ? -21.333 5.067 -4.348 1.00 77.69 215 SER A CA 1
ATOM 1695 C C . SER A 1 215 ? -21.931 5.204 -5.752 1.00 77.69 215 SER A C 1
ATOM 1697 O O . SER A 1 215 ? -21.368 4.676 -6.709 1.00 77.69 215 SER A O 1
ATOM 1699 N N . GLU A 1 216 ? -23.027 5.952 -5.889 1.00 79.88 216 GLU A N 1
ATOM 1700 C CA . GLU A 1 216 ? -23.711 6.196 -7.166 1.00 79.88 216 GLU A CA 1
ATOM 1701 C C . GLU A 1 216 ? -23.190 7.435 -7.915 1.00 79.88 216 GLU A C 1
ATOM 1703 O O . GLU A 1 216 ? -23.670 7.755 -9.002 1.00 79.88 216 GLU A O 1
ATOM 1708 N N . SER A 1 217 ? -22.216 8.157 -7.355 1.00 80.38 217 SER A N 1
ATOM 1709 C CA . SER A 1 217 ? -21.692 9.367 -7.991 1.00 80.38 217 SER A CA 1
ATOM 1710 C C . SER A 1 217 ? -20.727 9.064 -9.144 1.00 80.38 217 SER A C 1
ATOM 1712 O O . SER A 1 217 ? -20.065 8.030 -9.191 1.00 80.38 217 SER A O 1
ATOM 1714 N N . ASP A 1 218 ? -20.591 10.017 -10.067 1.00 80.06 218 ASP A N 1
ATOM 1715 C CA . ASP A 1 218 ? -19.622 9.985 -11.172 1.00 80.06 218 ASP A CA 1
ATOM 1716 C C . ASP A 1 218 ? -18.187 10.349 -10.736 1.00 80.06 218 ASP A C 1
ATOM 1718 O O . ASP A 1 218 ? -17.297 10.554 -11.565 1.00 80.06 218 ASP A O 1
ATOM 1722 N N . ILE A 1 219 ? -17.970 10.471 -9.426 1.00 76.44 219 ILE A N 1
ATOM 1723 C CA . ILE A 1 219 ? -16.724 10.886 -8.795 1.00 76.44 219 ILE A CA 1
ATOM 1724 C C . ILE A 1 219 ? -16.173 9.684 -8.025 1.00 76.44 219 ILE A C 1
ATOM 1726 O O . ILE A 1 219 ? -16.872 9.082 -7.215 1.00 76.44 219 ILE A O 1
ATOM 1730 N N . CYS A 1 220 ? -14.899 9.352 -8.232 1.00 74.00 220 CYS A N 1
ATOM 1731 C CA . CYS A 1 220 ? -14.238 8.334 -7.422 1.00 74.00 220 CYS A CA 1
ATOM 1732 C C . CYS A 1 220 ? -13.842 8.935 -6.072 1.00 74.00 220 CYS A C 1
ATOM 1734 O O . CYS A 1 220 ? -12.951 9.781 -5.996 1.00 74.00 220 CYS A O 1
ATOM 1736 N N . TRP A 1 221 ? -14.524 8.524 -5.007 1.00 77.75 221 TRP A N 1
ATOM 1737 C CA . TRP A 1 221 ? -14.261 9.007 -3.657 1.00 77.75 221 TRP A CA 1
ATOM 1738 C C . TRP A 1 221 ? -13.310 8.079 -2.908 1.00 77.75 221 TRP A C 1
ATOM 1740 O O . TRP A 1 221 ? -13.585 6.895 -2.732 1.00 77.75 221 TRP A O 1
ATOM 1750 N N . VAL A 1 222 ? -12.212 8.644 -2.413 1.00 77.69 222 VAL A N 1
ATOM 1751 C CA . VAL A 1 222 ? -11.193 7.940 -1.633 1.00 77.69 222 VAL A CA 1
ATOM 1752 C C . VAL A 1 222 ? -11.184 8.495 -0.205 1.00 77.69 222 VAL A C 1
ATOM 1754 O O . VAL A 1 222 ? -10.919 9.690 -0.027 1.00 77.69 222 VAL A O 1
ATOM 1757 N N . PRO A 1 223 ? -11.471 7.675 0.822 1.00 77.88 223 PRO A N 1
ATOM 1758 C CA . PRO A 1 223 ? -11.333 8.090 2.211 1.00 77.88 223 PRO A CA 1
ATOM 1759 C C . PRO A 1 223 ? -9.856 8.071 2.623 1.00 77.88 223 PRO A C 1
ATOM 1761 O O . PRO A 1 223 ? -9.148 7.104 2.366 1.00 77.88 223 PRO A O 1
ATOM 1764 N N . LEU A 1 224 ? -9.387 9.127 3.284 1.00 75.12 224 LEU A N 1
ATOM 1765 C CA . LEU A 1 224 ? -7.993 9.282 3.699 1.00 75.12 224 LEU A CA 1
ATOM 1766 C C . LEU A 1 224 ? -7.890 9.727 5.155 1.00 75.12 224 LEU A C 1
ATOM 1768 O O . LEU A 1 224 ? -8.553 10.671 5.577 1.00 75.12 224 LEU A O 1
ATOM 1772 N N . SER A 1 225 ? -7.001 9.095 5.919 1.00 75.50 225 SER A N 1
ATOM 1773 C CA . SER A 1 225 ? -6.662 9.549 7.275 1.00 75.50 225 SER A CA 1
ATOM 1774 C C . SER A 1 225 ? -5.871 10.860 7.223 1.00 75.50 225 SER A C 1
ATOM 1776 O O . SER A 1 225 ? -4.764 10.908 6.674 1.00 75.50 225 SER A O 1
ATOM 1778 N N . VAL A 1 226 ? -6.422 11.925 7.818 1.00 74.19 226 VAL A N 1
ATOM 1779 C CA . VAL A 1 226 ? -5.768 13.242 7.904 1.00 74.19 226 VAL A CA 1
ATOM 1780 C C . VAL A 1 226 ? -4.513 13.167 8.767 1.00 74.19 226 VAL A C 1
ATOM 1782 O O . VAL A 1 226 ? -3.482 13.717 8.380 1.00 74.19 226 VAL A O 1
ATOM 1785 N N . ALA A 1 227 ? -4.584 12.466 9.903 1.00 70.69 227 ALA A N 1
ATOM 1786 C CA . ALA A 1 227 ? -3.446 12.267 10.796 1.00 70.69 227 ALA A CA 1
ATOM 1787 C C . ALA A 1 227 ? -2.254 11.661 10.048 1.00 70.69 227 ALA A C 1
ATOM 1789 O O . ALA A 1 227 ? -1.130 12.152 10.158 1.00 70.69 227 ALA A O 1
ATOM 1790 N N . GLU A 1 228 ? -2.514 10.650 9.223 1.00 70.56 228 GLU A N 1
ATOM 1791 C CA . GLU A 1 228 ? -1.459 10.001 8.461 1.00 70.56 228 GLU A CA 1
ATOM 1792 C C . GLU A 1 228 ? -0.951 10.868 7.308 1.00 70.56 228 GLU A C 1
ATOM 1794 O O . GLU A 1 228 ? 0.256 10.971 7.106 1.00 70.56 228 GLU A O 1
ATOM 1799 N N . MET A 1 229 ? -1.843 11.547 6.579 1.00 69.94 229 MET A N 1
ATOM 1800 C CA . MET A 1 229 ? -1.429 12.487 5.535 1.00 69.94 229 MET A CA 1
ATOM 1801 C C . MET A 1 229 ? -0.487 13.552 6.108 1.00 69.94 229 MET A C 1
ATOM 1803 O O . MET A 1 229 ? 0.532 13.862 5.493 1.00 69.94 229 MET A O 1
ATOM 1807 N N . ILE A 1 230 ? -0.783 14.078 7.300 1.00 67.56 230 ILE A N 1
ATOM 1808 C CA . ILE A 1 230 ? 0.073 15.047 7.993 1.00 67.56 230 ILE A CA 1
ATOM 1809 C C . ILE A 1 230 ? 1.402 14.408 8.420 1.00 67.56 230 ILE A C 1
ATOM 1811 O O . ILE A 1 230 ? 2.449 15.020 8.202 1.00 67.56 230 ILE A O 1
ATOM 1815 N N . ARG A 1 231 ? 1.372 13.196 8.995 1.00 69.75 231 ARG A N 1
ATOM 1816 C CA . ARG A 1 231 ? 2.570 12.462 9.438 1.00 69.75 231 ARG A CA 1
ATOM 1817 C C . ARG A 1 231 ? 3.562 12.276 8.294 1.00 69.75 231 ARG A C 1
ATOM 1819 O O . ARG A 1 231 ? 4.712 12.689 8.411 1.00 69.75 231 ARG A O 1
ATOM 1826 N N . VAL A 1 232 ? 3.098 11.728 7.173 1.00 62.28 232 VAL A N 1
ATOM 1827 C CA . VAL A 1 232 ? 3.960 11.461 6.015 1.00 62.28 232 VAL A CA 1
ATOM 1828 C C . VAL A 1 232 ? 4.390 12.770 5.340 1.00 62.28 232 VAL A C 1
ATOM 1830 O O . VAL A 1 232 ? 5.543 12.907 4.942 1.00 62.28 232 VAL A O 1
ATOM 1833 N N . SER A 1 233 ? 3.516 13.784 5.276 1.00 60.59 233 SER A N 1
ATOM 1834 C CA . SER A 1 233 ? 3.883 15.099 4.718 1.00 60.59 233 SER A CA 1
ATOM 1835 C C . SER A 1 233 ? 5.023 15.759 5.497 1.00 60.59 233 SER A C 1
ATOM 1837 O O . SER A 1 233 ? 5.921 16.344 4.892 1.00 60.59 233 SER A O 1
ATOM 1839 N N . GLY A 1 234 ? 5.015 15.642 6.831 1.00 58.06 234 GLY A N 1
ATOM 1840 C CA . GLY A 1 234 ? 6.106 16.116 7.682 1.00 58.06 234 GLY A CA 1
ATOM 1841 C C . GLY A 1 234 ? 7.440 15.422 7.388 1.00 58.06 234 GLY A C 1
ATOM 1842 O O . GLY A 1 234 ? 8.471 16.092 7.353 1.00 58.06 234 GLY A O 1
ATOM 1843 N N . ASN A 1 235 ? 7.415 14.114 7.110 1.00 51.56 235 ASN A N 1
ATOM 1844 C CA . ASN A 1 235 ? 8.611 13.320 6.805 1.00 51.56 235 ASN A CA 1
ATOM 1845 C C . ASN A 1 235 ? 9.214 13.654 5.426 1.00 51.56 235 ASN A C 1
ATOM 1847 O O . ASN A 1 235 ? 10.430 13.628 5.268 1.00 51.56 235 ASN A O 1
ATOM 1851 N N . VAL A 1 236 ? 8.401 14.085 4.452 1.00 51.09 236 VAL A N 1
ATOM 1852 C CA . VAL A 1 236 ? 8.863 14.528 3.114 1.00 51.09 236 VAL A CA 1
ATOM 1853 C C . VAL A 1 236 ? 9.437 15.964 3.126 1.00 51.09 236 VAL A C 1
ATOM 1855 O O . VAL A 1 236 ? 9.741 16.548 2.089 1.00 51.09 236 VAL A O 1
ATOM 1858 N N . GLY A 1 237 ? 9.625 16.566 4.305 1.00 44.47 237 GLY A N 1
ATOM 1859 C CA . GLY A 1 237 ? 10.244 17.887 4.438 1.00 44.47 237 GLY A CA 1
ATOM 1860 C C . GLY A 1 237 ? 9.298 19.054 4.151 1.00 44.47 237 GLY A C 1
ATOM 1861 O O . GLY A 1 237 ? 9.741 20.207 4.110 1.00 44.47 237 GLY A O 1
ATOM 1862 N N . LEU A 1 238 ? 7.986 18.806 4.019 1.00 49.50 238 LEU A N 1
ATOM 1863 C CA . LEU A 1 238 ? 7.008 19.886 4.101 1.00 49.50 238 LEU A CA 1
ATOM 1864 C C . LEU A 1 238 ? 7.020 20.398 5.534 1.00 49.50 238 LEU A C 1
ATOM 1866 O O . LEU A 1 238 ? 6.517 19.751 6.455 1.00 49.50 238 LEU A O 1
ATOM 1870 N N . LYS A 1 239 ? 7.602 21.583 5.727 1.00 47.34 239 LYS A N 1
ATOM 1871 C CA . LYS A 1 239 ? 7.625 22.242 7.028 1.00 47.34 239 LYS A CA 1
ATOM 1872 C C . LYS A 1 239 ? 6.200 22.294 7.569 1.00 47.34 239 LYS A C 1
ATOM 1874 O O . LYS A 1 239 ? 5.375 23.070 7.093 1.00 47.34 239 LYS A O 1
ATOM 1879 N N . MET A 1 240 ? 5.938 21.544 8.637 1.00 48.19 240 MET A N 1
ATOM 1880 C CA . MET A 1 240 ? 4.650 21.557 9.340 1.00 48.19 240 MET A CA 1
ATOM 1881 C C . MET A 1 240 ? 4.261 22.940 9.872 1.00 48.19 240 MET A C 1
ATOM 1883 O O . MET A 1 240 ? 3.148 23.111 10.350 1.00 48.19 240 MET A O 1
ATOM 1887 N N . LYS A 1 241 ? 5.179 23.916 9.830 1.00 45.53 241 LYS A N 1
ATOM 1888 C CA . LYS A 1 241 ? 4.923 25.318 10.156 1.00 45.53 241 LYS A CA 1
ATOM 1889 C C . LYS A 1 241 ? 4.421 26.141 8.961 1.00 45.53 241 LYS A C 1
ATOM 1891 O O . LYS A 1 241 ? 3.676 27.085 9.192 1.00 45.53 241 LYS A O 1
ATOM 1896 N N . GLU A 1 242 ? 4.757 25.763 7.728 1.00 48.34 242 GLU A N 1
ATOM 1897 C CA . GLU A 1 242 ? 4.562 26.565 6.504 1.00 48.34 242 GLU A CA 1
ATOM 1898 C C . GLU A 1 242 ? 3.717 25.852 5.419 1.00 48.34 242 GLU A C 1
ATOM 1900 O O . GLU A 1 242 ? 3.406 26.468 4.407 1.00 48.34 242 GLU A O 1
ATOM 1905 N N . SER A 1 243 ? 3.329 24.580 5.594 1.00 52.91 243 SER A N 1
ATOM 1906 C CA . SER A 1 243 ? 2.508 23.838 4.616 1.00 52.91 243 SER A CA 1
ATOM 1907 C C . SER A 1 243 ? 1.023 24.222 4.658 1.00 52.91 243 SER A C 1
ATOM 1909 O O . SER A 1 243 ? 0.528 24.600 5.708 1.00 52.91 243 SER A O 1
ATOM 1911 N N . ASP A 1 244 ? 0.259 24.050 3.573 1.00 50.62 244 ASP A N 1
ATOM 1912 C CA . ASP A 1 244 ? -1.189 24.367 3.543 1.00 50.62 244 ASP A CA 1
ATOM 1913 C C . ASP A 1 244 ? -2.034 23.581 4.577 1.00 50.62 244 ASP A C 1
ATOM 1915 O O . ASP A 1 244 ? -3.137 23.994 4.937 1.00 50.62 244 ASP A O 1
ATOM 1919 N N . LEU A 1 245 ? -1.506 22.465 5.094 1.00 49.78 245 LEU A N 1
ATOM 1920 C CA . LEU A 1 245 ? -2.099 21.668 6.179 1.00 49.78 245 LEU A CA 1
ATOM 1921 C C . LEU A 1 245 ? -1.520 22.000 7.570 1.00 49.78 245 LEU A C 1
ATOM 1923 O O . LEU A 1 245 ? -1.892 21.382 8.571 1.00 49.78 245 LEU A O 1
ATOM 1927 N N . SER A 1 246 ? -0.604 22.968 7.646 1.00 50.78 246 SER A N 1
ATOM 1928 C CA . SER A 1 246 ? 0.017 23.469 8.871 1.00 50.78 246 SER A CA 1
ATOM 1929 C C . SER A 1 246 ? -1.019 24.096 9.791 1.00 50.78 246 SER A C 1
ATOM 1931 O O . SER A 1 246 ? -1.730 25.041 9.442 1.00 50.78 246 SER A O 1
ATOM 1933 N N . ARG A 1 247 ? -1.023 23.644 11.043 1.00 54.00 247 ARG A N 1
ATOM 1934 C CA . ARG A 1 247 ? -1.820 24.254 12.115 1.00 54.00 247 ARG A CA 1
ATOM 1935 C C . ARG A 1 247 ? -1.337 25.662 12.472 1.00 54.00 247 ARG A C 1
ATOM 1937 O O . ARG A 1 247 ? -2.131 26.474 12.945 1.00 54.00 247 ARG A O 1
ATOM 1944 N N . ASN A 1 248 ? -0.071 25.973 12.184 1.00 51.19 248 ASN A N 1
ATOM 1945 C CA . ASN A 1 248 ? 0.520 27.279 12.471 1.00 51.19 248 ASN A CA 1
ATOM 1946 C C . ASN A 1 248 ? 0.015 28.373 11.525 1.00 51.19 248 ASN A C 1
ATOM 1948 O O . ASN A 1 248 ? -0.089 29.518 11.960 1.00 51.19 248 ASN A O 1
ATOM 1952 N N . LEU A 1 249 ? -0.365 28.031 10.286 1.00 51.41 249 LEU A N 1
ATOM 1953 C CA . LEU A 1 249 ? -1.025 28.975 9.371 1.00 51.41 249 LEU A CA 1
ATOM 1954 C C . LEU A 1 249 ? -2.443 29.338 9.840 1.00 51.41 249 LEU A C 1
ATOM 1956 O O . LEU A 1 249 ? -2.939 30.412 9.521 1.00 51.41 249 LEU A O 1
ATOM 1960 N N . GLN A 1 250 ? -3.077 28.472 10.638 1.00 51.41 250 GLN A N 1
ATOM 1961 C CA . GLN A 1 250 ? -4.402 28.694 11.231 1.00 51.41 250 GLN A CA 1
ATOM 1962 C C . GLN A 1 250 ? -4.333 29.252 12.666 1.00 51.41 250 GLN A C 1
ATOM 1964 O O . GLN A 1 250 ? -5.318 29.198 13.398 1.00 51.41 250 GLN A O 1
ATOM 1969 N N . GLY A 1 251 ? -3.167 29.754 13.096 1.00 48.69 251 GLY A N 1
ATOM 1970 C CA . GLY A 1 251 ? -2.976 30.395 14.405 1.00 48.69 251 GLY A CA 1
ATOM 1971 C C . GLY A 1 251 ? -2.902 29.445 15.609 1.00 48.69 251 GLY A C 1
ATOM 1972 O O . GLY A 1 251 ? -2.670 29.902 16.726 1.00 48.69 251 GLY A O 1
ATOM 1973 N N . ASN A 1 252 ? -3.034 28.129 15.412 1.00 51.34 252 ASN A N 1
ATOM 1974 C CA . ASN A 1 252 ? -3.059 27.144 16.495 1.00 51.34 252 ASN A CA 1
ATOM 1975 C C . ASN A 1 252 ? -1.700 26.459 16.669 1.00 51.34 252 ASN A C 1
ATOM 1977 O O . ASN A 1 252 ? -1.352 25.543 15.924 1.00 51.34 252 ASN A O 1
ATOM 1981 N N . ARG A 1 253 ? -0.954 26.879 17.698 1.00 49.22 253 ARG A N 1
ATOM 1982 C CA . ARG A 1 253 ? 0.389 26.358 18.017 1.00 49.22 253 ARG A CA 1
ATOM 1983 C C . ARG A 1 253 ? 0.392 25.150 18.965 1.00 49.22 253 ARG A C 1
ATOM 1985 O O . ARG A 1 253 ? 1.397 24.452 19.021 1.00 49.22 253 ARG A O 1
ATOM 1992 N N . ASN A 1 254 ? -0.725 24.876 19.652 1.00 45.44 254 ASN A N 1
ATOM 1993 C CA . ASN A 1 254 ? -0.861 23.815 20.662 1.00 45.44 254 ASN A CA 1
ATOM 1994 C C . ASN A 1 254 ? -2.132 22.962 20.436 1.00 45.44 254 ASN A C 1
ATOM 1996 O O . ASN A 1 254 ? -3.123 23.448 19.890 1.00 45.44 254 ASN A O 1
ATOM 2000 N N . GLY A 1 255 ? -2.119 21.701 20.894 1.00 48.44 255 GLY A N 1
ATOM 2001 C CA . GLY A 1 255 ? -3.280 20.790 20.929 1.00 48.44 255 GLY A CA 1
ATOM 2002 C C . GLY A 1 255 ? -3.105 19.499 20.114 1.00 48.44 255 GLY A C 1
ATOM 2003 O O . GLY A 1 255 ? -2.142 19.358 19.365 1.00 48.44 255 GLY A O 1
ATOM 2004 N N . ALA A 1 256 ? -4.049 18.556 20.214 1.00 51.62 256 ALA A N 1
ATOM 2005 C CA . ALA A 1 256 ? -4.023 17.288 19.468 1.00 51.62 256 ALA A CA 1
ATOM 2006 C C . ALA A 1 256 ? -4.225 17.498 17.955 1.00 51.62 256 ALA A C 1
ATOM 2008 O O . ALA A 1 256 ? -4.958 18.407 17.554 1.00 51.62 256 ALA A O 1
ATOM 2009 N N . ILE A 1 257 ? -3.533 16.711 17.124 1.00 57.91 257 ILE A N 1
ATOM 2010 C CA . ILE A 1 257 ? -3.715 16.691 15.662 1.00 57.91 257 ILE A CA 1
ATOM 2011 C C . ILE A 1 257 ? -5.029 15.957 15.351 1.00 57.91 257 ILE A C 1
ATOM 2013 O O . ILE A 1 257 ? -5.445 15.088 16.108 1.00 57.91 257 ILE A O 1
ATOM 2017 N N . SER A 1 258 ? -5.713 16.368 14.282 1.00 63.16 258 SER A N 1
ATOM 2018 C CA . SER A 1 258 ? -6.989 15.780 13.866 1.00 63.16 258 SER A CA 1
ATOM 2019 C C . SER A 1 258 ? -6.787 14.337 13.387 1.00 63.16 258 SER A C 1
ATOM 2021 O O . SER A 1 258 ? -6.016 14.094 12.461 1.00 63.16 258 SER A O 1
ATOM 2023 N N . ASP A 1 259 ? -7.510 13.415 14.022 1.00 64.06 259 ASP A N 1
ATOM 2024 C CA . ASP A 1 259 ? -7.652 11.997 13.658 1.00 64.06 259 ASP A CA 1
ATOM 2025 C C . ASP A 1 259 ? -8.788 11.782 12.630 1.00 64.06 259 ASP A C 1
ATOM 2027 O O . ASP A 1 259 ? -9.276 10.666 12.458 1.00 64.06 259 ASP A O 1
ATOM 2031 N N . ASP A 1 260 ? -9.249 12.856 11.974 1.00 71.06 260 ASP A N 1
ATOM 2032 C CA . ASP A 1 260 ? -10.420 12.822 11.094 1.00 71.06 260 ASP A CA 1
ATOM 2033 C C . ASP A 1 260 ? -10.130 12.094 9.768 1.00 71.06 260 ASP A C 1
ATOM 2035 O O . ASP A 1 260 ? -8.987 11.998 9.302 1.00 71.06 260 ASP A O 1
ATOM 2039 N N . VAL A 1 261 ? -11.204 11.631 9.124 1.00 77.25 261 VAL A N 1
ATOM 2040 C CA . VAL A 1 261 ? -11.185 11.062 7.772 1.00 77.25 261 VAL A CA 1
ATOM 2041 C C . VAL A 1 261 ? -11.609 12.129 6.761 1.00 77.25 261 VAL A C 1
ATOM 2043 O O . VAL A 1 261 ? -12.618 12.813 6.931 1.00 77.25 261 VAL A O 1
ATOM 2046 N N . LEU A 1 262 ? -10.824 12.274 5.698 1.00 80.00 262 LEU A N 1
ATOM 2047 C CA . LEU A 1 262 ? -11.045 13.186 4.584 1.00 80.00 262 LEU A CA 1
ATOM 2048 C C . LEU A 1 262 ? -11.498 12.398 3.357 1.00 80.00 262 LEU A C 1
ATOM 2050 O O . LEU A 1 262 ? -10.794 11.488 2.934 1.00 80.00 262 LEU A O 1
ATOM 2054 N N . PHE A 1 263 ? -12.624 12.770 2.750 1.00 77.56 263 PHE A N 1
ATOM 2055 C CA . PHE A 1 263 ? -13.042 12.192 1.474 1.00 77.56 263 PHE A CA 1
ATOM 2056 C C . PHE A 1 263 ? -12.513 13.044 0.324 1.00 77.56 263 PHE A C 1
ATOM 2058 O O . PHE A 1 263 ? -12.809 14.240 0.219 1.00 77.56 263 PHE A O 1
ATOM 2065 N N . VAL A 1 264 ? -11.723 12.424 -0.549 1.00 77.25 264 VAL A N 1
ATOM 2066 C CA . VAL A 1 264 ? -11.171 13.073 -1.738 1.00 77.25 264 VAL A CA 1
ATOM 2067 C C . VAL A 1 264 ? -11.818 12.478 -2.975 1.00 77.25 264 VAL A C 1
ATOM 2069 O O . VAL A 1 264 ? -11.701 11.287 -3.233 1.00 77.25 264 VAL A O 1
ATOM 2072 N N . GLY A 1 265 ? -12.522 13.324 -3.717 1.00 73.56 265 GLY A N 1
ATOM 2073 C CA . GLY A 1 265 ? -13.203 12.989 -4.952 1.00 73.56 265 GLY A CA 1
ATOM 2074 C C . GLY A 1 265 ? -12.312 13.237 -6.164 1.00 73.56 265 GLY A C 1
ATOM 2075 O O . GLY A 1 265 ? -11.772 14.330 -6.355 1.00 73.56 265 GLY A O 1
ATOM 2076 N N . LEU A 1 266 ? -12.181 12.229 -7.013 1.00 68.19 266 LEU A N 1
ATOM 2077 C CA . LEU A 1 266 ? -11.453 12.276 -8.269 1.00 68.19 266 LEU A CA 1
ATOM 2078 C C . LEU A 1 266 ? -12.459 12.190 -9.413 1.00 68.19 266 LEU A C 1
ATOM 2080 O O . LEU A 1 266 ? -13.090 11.158 -9.633 1.00 68.19 266 LEU A O 1
ATOM 2084 N N . LYS A 1 267 ? -12.617 13.296 -10.138 1.00 69.06 267 LYS A N 1
ATOM 2085 C CA . LYS A 1 267 ? -13.377 13.354 -11.386 1.00 69.06 267 LYS A CA 1
ATOM 2086 C C . LYS A 1 267 ? -12.381 13.486 -12.531 1.00 69.06 267 LYS A C 1
ATOM 2088 O O . LYS A 1 267 ? -11.383 14.184 -12.369 1.00 69.06 267 LYS A O 1
ATOM 2093 N N . LYS A 1 268 ? -12.667 12.882 -13.692 1.00 55.94 268 LYS A N 1
ATOM 2094 C CA . LYS A 1 268 ? -11.783 12.787 -14.883 1.00 55.94 268 LYS A CA 1
ATOM 2095 C C . LYS A 1 268 ? -11.113 14.093 -15.360 1.00 55.94 268 LYS A C 1
ATOM 2097 O O . LYS A 1 268 ? -10.243 14.049 -16.222 1.00 55.94 268 LYS A O 1
ATOM 2102 N N . THR A 1 269 ? -11.486 15.252 -14.820 1.00 43.75 269 THR A N 1
ATOM 2103 C CA . THR A 1 269 ? -10.924 16.562 -15.181 1.00 43.75 269 THR A CA 1
ATOM 2104 C C . THR A 1 269 ? -10.593 17.453 -13.970 1.00 43.75 269 THR A C 1
ATOM 2106 O O . THR A 1 269 ? -9.909 18.458 -14.136 1.00 43.75 269 THR A O 1
ATOM 2109 N N . VAL A 1 270 ? -11.054 17.127 -12.751 1.00 38.03 270 VAL A N 1
ATOM 2110 C CA . VAL A 1 270 ? -10.916 17.981 -11.551 1.00 38.03 270 VAL A CA 1
ATOM 2111 C C . VAL A 1 270 ? -10.914 17.128 -10.275 1.00 38.03 270 VAL A C 1
ATOM 2113 O O . VAL A 1 270 ? -11.767 16.261 -10.102 1.00 38.03 270 VAL A O 1
ATOM 2116 N N . SER A 1 271 ? -10.002 17.411 -9.342 1.00 41.03 271 SER A N 1
ATOM 2117 C CA . SER A 1 271 ? -10.044 16.863 -7.977 1.00 41.03 271 SER A CA 1
ATOM 2118 C C . SER A 1 271 ? -10.893 17.757 -7.061 1.00 41.03 271 SER A C 1
ATOM 2120 O O . SER A 1 271 ? -10.695 18.972 -7.031 1.00 41.03 271 SER A O 1
ATOM 2122 N N . ILE A 1 272 ? -11.818 17.168 -6.298 1.00 41.34 272 ILE A N 1
ATOM 2123 C CA . ILE A 1 272 ? -12.683 17.839 -5.312 1.00 41.34 272 ILE A CA 1
ATOM 2124 C C . ILE A 1 272 ? -12.358 17.271 -3.924 1.00 41.34 272 ILE A C 1
ATOM 2126 O O . ILE A 1 272 ? -12.198 16.068 -3.766 1.00 41.34 272 ILE A O 1
ATOM 2130 N N . CYS A 1 273 ? -12.242 18.118 -2.902 1.00 39.69 273 CYS A N 1
ATOM 2131 C CA . CYS A 1 273 ? -11.882 17.699 -1.545 1.00 39.69 273 CYS A CA 1
ATOM 2132 C C . CYS A 1 273 ? -12.992 18.083 -0.558 1.00 39.69 273 CYS A C 1
ATOM 2134 O O . CYS A 1 273 ? -13.358 19.257 -0.481 1.00 39.69 273 CYS A O 1
ATOM 2136 N N . CYS A 1 274 ? -13.514 17.112 0.198 1.00 39.53 274 CYS A N 1
ATOM 2137 C CA . CYS A 1 274 ? -14.581 17.316 1.179 1.00 39.53 274 CYS A CA 1
ATOM 2138 C C . CYS A 1 274 ? -14.095 16.913 2.575 1.00 39.53 274 CYS A C 1
ATOM 2140 O O . CYS A 1 274 ? -13.911 15.733 2.874 1.00 39.53 274 CYS A O 1
ATOM 2142 N N . ARG A 1 275 ? -13.892 17.907 3.449 1.00 37.34 275 ARG A N 1
ATOM 2143 C CA . ARG A 1 275 ? -13.501 17.697 4.849 1.00 37.34 275 ARG A CA 1
ATOM 2144 C C . ARG A 1 275 ? -14.730 17.529 5.729 1.00 37.34 275 ARG A C 1
ATOM 2146 O O . ARG A 1 275 ? -15.582 18.410 5.743 1.00 37.34 275 ARG A O 1
ATOM 2153 N N . TRP A 1 276 ? -14.768 16.457 6.515 1.00 39.19 276 TRP A N 1
ATOM 2154 C CA . TRP A 1 276 ? -15.786 16.255 7.541 1.00 39.19 276 TRP A CA 1
ATOM 2155 C C . TRP A 1 276 ? -15.163 16.340 8.941 1.00 39.19 276 TRP A C 1
ATOM 2157 O O . TRP A 1 276 ? -14.031 15.905 9.146 1.00 39.19 276 TRP A O 1
ATOM 2167 N N . LYS A 1 277 ? -15.875 16.951 9.893 1.00 33.47 277 LYS A N 1
ATOM 2168 C CA . LYS A 1 277 ? -15.464 17.084 11.300 1.00 33.47 277 LYS A CA 1
ATOM 2169 C C . LYS A 1 277 ? -16.558 16.522 12.200 1.00 33.47 277 LYS A C 1
ATOM 2171 O O . LYS A 1 277 ? -17.706 16.943 12.097 1.00 33.47 277 LYS A O 1
ATOM 2176 N N . SER A 1 278 ? -16.193 15.668 13.152 1.00 30.97 278 SER A N 1
ATOM 2177 C CA . SER A 1 278 ? -17.121 15.117 14.147 1.00 30.97 278 SER A CA 1
ATOM 2178 C C . SER A 1 278 ? -17.306 16.043 15.367 1.00 30.97 278 SER A C 1
ATOM 2180 O O . SER A 1 278 ? -17.023 15.672 16.501 1.00 30.97 278 SER A O 1
ATOM 2182 N N . LYS A 1 279 ? -17.792 17.281 15.181 1.00 26.59 279 LYS A N 1
ATOM 2183 C CA . LYS A 1 279 ? -18.362 18.099 16.280 1.00 26.59 279 LYS A CA 1
ATOM 2184 C C . LYS A 1 279 ? -19.502 18.989 15.768 1.00 26.59 279 LYS A C 1
ATOM 2186 O O . LYS A 1 279 ? -19.424 19.438 14.628 1.00 26.59 279 LYS A O 1
ATOM 2191 N N . PRO A 1 280 ? -20.528 19.287 16.593 1.00 29.31 280 PRO A N 1
ATOM 2192 C CA . PRO A 1 280 ? -21.673 20.092 16.182 1.00 29.31 280 PRO A CA 1
ATOM 2193 C C . PRO A 1 280 ? -21.272 21.572 16.130 1.00 29.31 280 PRO A C 1
ATOM 2195 O O . PRO A 1 280 ? -21.507 22.323 17.070 1.00 29.31 280 PRO A O 1
ATOM 2198 N N . ALA A 1 281 ? -20.592 21.983 15.063 1.00 24.75 281 ALA A N 1
ATOM 2199 C CA . ALA A 1 281 ? -20.403 23.386 14.718 1.00 24.75 281 ALA A CA 1
ATOM 2200 C C . ALA A 1 281 ? -20.006 23.516 13.239 1.00 24.75 281 ALA A C 1
ATOM 2202 O O . ALA A 1 281 ? -18.857 23.265 12.880 1.00 24.75 281 ALA A O 1
ATOM 2203 N N . LEU A 1 282 ? -20.980 23.968 12.446 1.00 24.42 282 LEU A N 1
ATOM 2204 C CA . LEU A 1 282 ? -20.897 24.492 11.080 1.00 24.42 282 LEU A CA 1
ATOM 2205 C C . LEU A 1 282 ? -20.333 23.565 9.990 1.00 24.42 282 LEU A C 1
ATOM 2207 O O . LEU A 1 282 ? -19.127 23.340 9.878 1.00 24.42 282 LEU A O 1
ATOM 2211 N N . ASP A 1 283 ? -21.235 23.184 9.086 1.00 26.77 283 ASP A N 1
ATOM 2212 C CA . ASP A 1 283 ? -20.931 22.775 7.720 1.00 26.77 283 ASP A CA 1
ATOM 2213 C C . ASP A 1 283 ? -19.976 23.778 7.056 1.00 26.77 283 ASP A C 1
ATOM 2215 O O . ASP A 1 283 ? -20.314 24.939 6.819 1.00 26.77 283 ASP A O 1
ATOM 2219 N N . GLN A 1 284 ? -18.765 23.327 6.737 1.00 25.98 284 GLN A N 1
ATOM 2220 C CA . GLN A 1 284 ? -17.858 24.046 5.848 1.00 25.98 284 GLN A CA 1
ATOM 2221 C C . GLN A 1 284 ? -17.382 23.108 4.742 1.00 25.98 284 GLN A C 1
ATOM 2223 O O . GLN A 1 284 ? -16.366 22.423 4.867 1.00 25.98 284 GLN A O 1
ATOM 2228 N N . ILE A 1 285 ? -18.097 23.122 3.616 1.00 29.23 285 ILE A N 1
ATOM 2229 C CA . ILE A 1 285 ? -17.574 22.637 2.338 1.00 29.23 285 ILE A CA 1
ATOM 2230 C C . ILE A 1 285 ? -16.523 23.655 1.882 1.00 29.23 285 ILE A C 1
ATOM 2232 O O . ILE A 1 285 ? -16.854 24.766 1.475 1.00 29.23 285 ILE A O 1
ATOM 2236 N N . THR A 1 286 ? -15.240 23.304 1.973 1.00 31.83 286 THR A N 1
ATOM 2237 C CA . THR A 1 286 ? -14.155 24.159 1.468 1.00 31.83 286 THR A CA 1
ATOM 2238 C C . THR A 1 286 ? -13.735 23.670 0.085 1.00 31.83 286 THR A C 1
ATOM 2240 O O . THR A 1 286 ? -13.003 22.692 -0.031 1.00 31.83 286 THR A O 1
ATOM 2243 N N . ALA A 1 287 ? -14.177 24.346 -0.977 1.00 29.03 287 ALA A N 1
ATOM 2244 C CA . ALA A 1 287 ? -13.703 24.077 -2.333 1.00 29.03 287 ALA A CA 1
ATOM 2245 C C . ALA A 1 287 ? -12.286 24.657 -2.524 1.00 29.03 287 ALA A C 1
ATOM 2247 O O . ALA A 1 287 ? -12.108 25.873 -2.614 1.00 29.03 287 ALA A O 1
ATOM 2248 N N . MET A 1 288 ? -11.257 23.806 -2.586 1.00 32.09 288 MET A N 1
ATOM 2249 C CA . MET A 1 288 ? -9.906 24.230 -2.981 1.00 32.09 288 MET A CA 1
ATOM 2250 C C . MET A 1 288 ? -9.806 24.335 -4.512 1.00 32.09 288 MET A C 1
ATOM 2252 O O . MET A 1 288 ? -10.114 23.387 -5.227 1.00 32.09 288 MET A O 1
ATOM 2256 N N . ARG A 1 289 ? -9.374 25.496 -5.030 1.00 25.52 289 ARG A N 1
ATOM 2257 C CA . ARG A 1 289 ? -9.194 25.732 -6.477 1.00 25.52 289 ARG A CA 1
ATOM 2258 C C . ARG A 1 289 ? -8.070 24.862 -7.061 1.00 25.52 289 ARG A C 1
ATOM 2260 O O . ARG A 1 289 ? -6.986 24.777 -6.487 1.00 25.52 289 ARG A O 1
ATOM 2267 N N . ALA A 1 290 ? -8.304 24.330 -8.264 1.00 29.81 290 ALA A N 1
ATOM 2268 C CA . ALA A 1 290 ? -7.408 23.448 -9.025 1.00 29.81 290 ALA A CA 1
ATOM 2269 C C . ALA A 1 290 ? -5.965 23.972 -9.216 1.00 29.81 290 ALA A C 1
ATOM 2271 O O . ALA A 1 290 ? -5.030 23.182 -9.309 1.00 29.81 290 ALA A O 1
ATOM 2272 N N . SER A 1 291 ? -5.746 25.290 -9.212 1.00 25.44 291 SER A N 1
ATOM 2273 C CA . SER A 1 291 ? -4.403 25.875 -9.340 1.00 25.44 291 SER A CA 1
ATOM 2274 C C . SER A 1 291 ? -3.513 25.680 -8.105 1.00 25.44 291 SER A C 1
ATOM 2276 O O . SER A 1 291 ? -2.299 25.592 -8.253 1.00 25.44 291 SER A O 1
ATOM 2278 N N . ARG A 1 292 ? -4.088 25.545 -6.898 1.00 29.73 292 ARG A N 1
ATOM 2279 C CA . ARG A 1 292 ? -3.335 25.202 -5.670 1.00 29.73 292 ARG A CA 1
ATOM 2280 C C . ARG A 1 292 ? -3.082 23.697 -5.528 1.00 29.73 292 ARG A C 1
ATOM 2282 O O . ARG A 1 292 ? -2.164 23.291 -4.825 1.00 29.73 292 ARG A O 1
ATOM 2289 N N . LEU A 1 293 ? -3.852 22.870 -6.237 1.00 33.06 293 LEU A N 1
ATOM 2290 C CA . LEU A 1 293 ? -3.659 21.420 -6.305 1.00 33.06 293 LEU A CA 1
ATOM 2291 C C . LEU A 1 293 ? -2.423 21.027 -7.126 1.00 33.06 293 LEU A C 1
ATOM 2293 O O . LEU A 1 293 ? -1.824 20.006 -6.831 1.00 33.06 293 LEU A O 1
ATOM 2297 N N . LEU A 1 294 ? -1.981 21.835 -8.096 1.00 27.88 294 LEU A N 1
ATOM 2298 C CA . LEU A 1 294 ? -0.782 21.551 -8.902 1.00 27.88 294 LEU A CA 1
ATOM 2299 C C . LEU A 1 294 ? 0.525 21.572 -8.088 1.00 27.88 294 LEU A C 1
ATOM 2301 O O . LEU A 1 294 ? 1.384 20.721 -8.302 1.00 27.88 294 LEU A O 1
ATOM 2305 N N . SER A 1 295 ? 0.655 22.473 -7.110 1.00 27.30 295 SER A N 1
ATOM 2306 C CA . SER A 1 295 ? 1.784 22.487 -6.164 1.00 27.30 295 SER A CA 1
ATOM 2307 C C . SER A 1 295 ? 1.681 21.387 -5.102 1.00 27.30 295 SER A C 1
ATOM 2309 O O . SER A 1 295 ? 2.700 20.886 -4.631 1.00 27.30 295 SER A O 1
ATOM 2311 N N . LEU A 1 296 ? 0.459 20.966 -4.760 1.00 32.59 296 LEU A N 1
ATOM 2312 C CA . LEU A 1 296 ? 0.211 19.803 -3.904 1.00 32.59 296 LEU A CA 1
ATOM 2313 C C . LEU A 1 296 ? 0.465 18.482 -4.665 1.00 32.59 296 LEU A C 1
ATOM 2315 O O . LEU A 1 296 ? 0.943 17.525 -4.070 1.00 32.59 296 LEU A O 1
ATOM 2319 N N . ASN A 1 297 ? 0.241 18.431 -5.981 1.00 30.89 297 ASN A N 1
ATOM 2320 C CA . ASN A 1 297 ? 0.293 17.221 -6.813 1.00 30.89 297 ASN A CA 1
ATOM 2321 C C . ASN A 1 297 ? 1.676 16.565 -6.898 1.00 30.89 297 ASN A C 1
ATOM 2323 O O . ASN A 1 297 ? 1.748 15.353 -7.047 1.00 30.89 297 ASN A O 1
ATOM 2327 N N . VAL A 1 298 ? 2.777 17.308 -6.795 1.00 30.80 298 VAL A N 1
ATOM 2328 C CA . VAL A 1 298 ? 4.122 16.704 -6.906 1.00 30.80 298 VAL A CA 1
ATOM 2329 C C . VAL A 1 298 ? 4.567 16.070 -5.583 1.00 30.80 298 VAL A C 1
ATOM 2331 O O . VAL A 1 298 ? 5.232 15.039 -5.585 1.00 30.80 298 VAL A O 1
ATOM 2334 N N . ILE A 1 299 ? 4.162 16.648 -4.448 1.00 31.34 299 ILE A N 1
ATOM 2335 C CA . ILE A 1 299 ? 4.626 16.226 -3.116 1.00 31.34 299 ILE A CA 1
ATOM 2336 C C . ILE A 1 299 ? 3.609 15.306 -2.431 1.00 31.34 299 ILE A C 1
ATOM 2338 O O . ILE A 1 299 ? 3.979 14.287 -1.852 1.00 31.34 299 ILE A O 1
ATOM 2342 N N . TYR A 1 300 ? 2.315 15.614 -2.544 1.00 33.47 300 TYR A N 1
ATOM 2343 C CA . TYR A 1 300 ? 1.259 14.790 -1.963 1.00 33.47 300 TYR A CA 1
ATOM 2344 C C . TYR A 1 300 ? 0.983 13.543 -2.785 1.00 33.47 300 TYR A C 1
ATOM 2346 O O . TYR A 1 300 ? 0.498 12.579 -2.212 1.00 33.47 300 TYR A O 1
ATOM 2354 N N . SER A 1 301 ? 1.312 13.490 -4.080 1.00 35.03 301 SER A N 1
ATOM 2355 C CA . SER A 1 301 ? 0.970 12.314 -4.880 1.00 35.03 301 SER A CA 1
ATOM 2356 C C . SER A 1 301 ? 1.724 11.046 -4.486 1.00 35.03 301 SER A C 1
ATOM 2358 O O . SER A 1 301 ? 1.128 9.977 -4.433 1.00 35.03 301 SER A O 1
ATOM 2360 N N . ARG A 1 302 ? 3.003 11.140 -4.122 1.00 33.19 302 ARG A N 1
ATOM 2361 C CA . ARG A 1 302 ? 3.783 9.971 -3.682 1.00 33.19 302 ARG A CA 1
ATOM 2362 C C . ARG A 1 302 ? 3.208 9.349 -2.398 1.00 33.19 302 ARG A C 1
ATOM 2364 O O . ARG A 1 302 ? 3.169 8.133 -2.259 1.00 33.19 302 ARG A O 1
ATOM 2371 N N . ILE A 1 303 ? 2.691 10.197 -1.505 1.00 35.75 303 ILE A N 1
ATOM 2372 C CA . ILE A 1 303 ? 2.085 9.850 -0.206 1.00 35.75 303 ILE A CA 1
ATOM 2373 C C . ILE A 1 303 ? 0.647 9.346 -0.373 1.00 35.75 303 ILE A C 1
ATOM 2375 O O . ILE A 1 303 ? 0.264 8.301 0.149 1.00 35.75 303 ILE A O 1
ATOM 2379 N N . PHE A 1 304 ? -0.151 10.114 -1.111 1.00 34.62 304 PHE A N 1
ATOM 2380 C CA . PHE A 1 304 ? -1.564 9.882 -1.386 1.00 34.62 304 PHE A CA 1
ATOM 2381 C C . PHE A 1 304 ? -1.759 8.587 -2.171 1.00 34.62 304 PHE A C 1
ATOM 2383 O O . PHE A 1 304 ? -2.729 7.873 -1.936 1.00 34.62 304 PHE A O 1
ATOM 2390 N N . TRP A 1 305 ? -0.815 8.242 -3.055 1.00 38.34 305 TRP A N 1
ATOM 2391 C CA . TRP A 1 305 ? -1.014 7.159 -4.001 1.00 38.34 305 TRP A CA 1
ATOM 2392 C C . TRP A 1 305 ? -0.293 5.839 -3.716 1.00 38.34 305 TRP A C 1
ATOM 2394 O O . TRP A 1 305 ? -0.890 4.799 -3.989 1.00 38.34 305 TRP A O 1
ATOM 2404 N N . ASN A 1 306 ? 0.875 5.836 -3.054 1.00 34.69 306 ASN A N 1
ATOM 2405 C CA . ASN A 1 306 ? 1.363 4.605 -2.401 1.00 34.69 306 ASN A CA 1
ATOM 2406 C C . ASN A 1 306 ? 0.298 4.073 -1.428 1.00 34.69 306 ASN A C 1
ATOM 2408 O O . ASN A 1 306 ? 0.126 2.869 -1.261 1.00 34.69 306 ASN A O 1
ATOM 2412 N N . ARG A 1 307 ? -0.493 4.988 -0.851 1.00 42.72 307 ARG A N 1
ATOM 2413 C CA . ARG A 1 307 ? -1.601 4.660 0.037 1.00 42.72 307 ARG A CA 1
ATOM 2414 C C . ARG A 1 307 ? -2.936 4.401 -0.661 1.00 42.72 307 ARG A C 1
ATOM 2416 O O . ARG A 1 307 ? -3.760 3.686 -0.109 1.00 42.72 307 ARG A O 1
ATOM 2423 N N . ILE A 1 308 ? -3.145 4.889 -1.882 1.00 36.75 308 ILE A N 1
ATOM 2424 C CA . ILE A 1 308 ? -4.217 4.375 -2.741 1.00 36.75 308 ILE A CA 1
ATOM 2425 C C . ILE A 1 308 ? -3.911 2.953 -3.188 1.00 36.75 308 ILE A C 1
ATOM 2427 O O . ILE A 1 308 ? -4.829 2.153 -3.200 1.00 36.75 308 ILE A O 1
ATOM 2431 N N . HIS A 1 309 ? -2.660 2.593 -3.479 1.00 35.09 309 HIS A N 1
ATOM 2432 C CA . HIS A 1 309 ? -2.291 1.194 -3.716 1.00 35.09 309 HIS A CA 1
ATOM 2433 C C . HIS A 1 309 ? -2.616 0.318 -2.489 1.00 35.09 309 HIS A C 1
ATOM 2435 O O . HIS A 1 309 ? -3.180 -0.770 -2.605 1.00 35.09 309 HIS A O 1
ATOM 2441 N N . TRP A 1 310 ? -2.391 0.875 -1.300 1.00 37.16 310 TRP A N 1
ATOM 2442 C CA . TRP A 1 310 ? -2.739 0.280 -0.013 1.00 37.16 310 TRP A CA 1
ATOM 2443 C C . TRP A 1 310 ? -4.261 0.222 0.259 1.00 37.16 310 TRP A C 1
ATOM 2445 O O . TRP A 1 310 ? -4.748 -0.794 0.743 1.00 37.16 310 TRP A O 1
ATOM 2455 N N . HIS A 1 311 ? -5.047 1.234 -0.137 1.00 36.31 311 HIS A N 1
ATOM 2456 C CA . HIS A 1 311 ? -6.519 1.187 -0.126 1.00 36.31 311 HIS A CA 1
ATOM 2457 C C . HIS A 1 311 ? -7.100 0.318 -1.260 1.00 36.31 311 HIS A C 1
ATOM 2459 O O . HIS A 1 311 ? -8.162 -0.258 -1.078 1.00 36.31 311 HIS A O 1
ATOM 2465 N N . ARG A 1 312 ? -6.418 0.160 -2.401 1.00 33.38 312 ARG A N 1
ATOM 2466 C CA . ARG A 1 312 ? -6.838 -0.612 -3.590 1.00 33.38 312 ARG A CA 1
ATOM 2467 C C . ARG A 1 312 ? -6.869 -2.115 -3.329 1.00 33.38 312 ARG A C 1
ATOM 2469 O O . ARG A 1 312 ? -7.673 -2.828 -3.921 1.00 33.38 312 ARG A O 1
ATOM 2476 N N . ASN A 1 313 ? -6.012 -2.606 -2.437 1.00 33.97 313 ASN A N 1
ATOM 2477 C CA . ASN A 1 313 ? -6.012 -4.010 -2.020 1.00 33.97 313 ASN A CA 1
ATOM 2478 C C . ASN A 1 313 ? -7.136 -4.349 -1.022 1.00 33.97 313 ASN A C 1
ATOM 2480 O O . ASN A 1 313 ? -7.231 -5.493 -0.583 1.00 33.97 313 ASN A O 1
ATOM 2484 N N . PHE A 1 314 ? -7.969 -3.374 -0.648 1.00 34.38 314 PHE A N 1
ATOM 2485 C CA . PHE A 1 314 ? -8.606 -3.382 0.660 1.00 34.38 314 PHE A CA 1
ATOM 2486 C C . PHE A 1 314 ? -10.034 -2.841 0.685 1.00 34.38 314 PHE A C 1
ATOM 2488 O O . PHE A 1 314 ? -10.944 -3.464 1.223 1.00 34.38 314 PHE A O 1
ATOM 2495 N N . ILE A 1 315 ? -10.221 -1.693 0.048 1.00 33.41 315 ILE A N 1
ATOM 2496 C CA . ILE A 1 315 ? -11.493 -1.173 -0.414 1.00 33.41 315 ILE A CA 1
ATOM 2497 C C . ILE A 1 315 ? -11.599 -1.693 -1.848 1.00 33.41 315 ILE A C 1
ATOM 2499 O O . ILE A 1 315 ? -10.707 -1.427 -2.647 1.00 33.41 315 ILE A O 1
ATOM 2503 N N . GLU A 1 316 ? -12.600 -2.533 -2.109 1.00 30.75 316 GLU A N 1
ATOM 2504 C CA . GLU A 1 316 ? -12.807 -3.322 -3.331 1.00 30.75 316 GLU A CA 1
ATOM 2505 C C . GLU A 1 316 ? -12.058 -2.869 -4.601 1.00 30.75 316 GLU A C 1
ATOM 2507 O O . GLU A 1 316 ? -12.097 -1.706 -5.008 1.00 30.75 316 GLU A O 1
ATOM 2512 N N . ARG A 1 317 ? -11.511 -3.854 -5.335 1.00 28.70 317 ARG A N 1
ATOM 2513 C CA . ARG A 1 317 ? -10.914 -3.695 -6.678 1.00 28.70 317 ARG A CA 1
ATOM 2514 C C . ARG A 1 317 ? -11.788 -2.894 -7.670 1.00 28.70 317 ARG A C 1
ATOM 2516 O O . ARG A 1 317 ? -11.253 -2.351 -8.628 1.00 28.70 317 ARG A O 1
ATOM 2523 N N . SER A 1 318 ? -13.094 -2.771 -7.418 1.00 26.66 318 SER A N 1
ATOM 2524 C CA . SER A 1 318 ? -14.091 -2.090 -8.253 1.00 26.66 318 SER A CA 1
ATOM 2525 C C . SER A 1 318 ? -13.973 -0.553 -8.313 1.00 26.66 318 SER A C 1
ATOM 2527 O O . SER A 1 318 ? -14.589 0.061 -9.189 1.00 26.66 318 SER A O 1
ATOM 2529 N N . LEU A 1 319 ? -13.201 0.082 -7.418 1.00 33.81 319 LEU A N 1
ATOM 2530 C CA . LEU A 1 319 ? -13.077 1.549 -7.335 1.00 33.81 319 LEU A CA 1
ATOM 2531 C C . LEU A 1 319 ? -12.100 2.164 -8.346 1.00 33.81 319 LEU A C 1
ATOM 2533 O O . LEU A 1 319 ? -12.292 3.310 -8.748 1.00 33.81 319 LEU A O 1
ATOM 2537 N N . PHE A 1 320 ? -11.068 1.423 -8.761 1.00 34.22 320 PHE A N 1
ATOM 2538 C CA . PHE A 1 320 ? -10.034 1.940 -9.669 1.00 34.22 320 PHE A CA 1
ATOM 2539 C C . PHE A 1 320 ? -10.232 1.555 -11.127 1.00 34.22 320 PHE A C 1
ATOM 2541 O O . PHE A 1 320 ? -9.758 2.281 -11.989 1.00 34.22 320 PHE A O 1
ATOM 2548 N N . ASP A 1 321 ? -10.995 0.500 -11.412 1.00 31.64 321 ASP A N 1
ATOM 2549 C CA . ASP A 1 321 ? -11.327 0.131 -12.795 1.00 31.64 321 ASP A CA 1
ATOM 2550 C C . ASP A 1 321 ? -12.311 1.127 -13.452 1.00 31.64 321 ASP A C 1
ATOM 2552 O O . ASP A 1 321 ? -12.530 1.080 -14.660 1.00 31.64 321 ASP A O 1
ATOM 2556 N N . ARG A 1 322 ? -12.904 2.049 -12.671 1.00 30.44 322 ARG A N 1
ATOM 2557 C CA . ARG A 1 322 ? -13.748 3.154 -13.173 1.00 30.44 322 ARG A CA 1
ATOM 2558 C C . ARG A 1 322 ? -13.010 4.490 -13.334 1.00 30.44 322 ARG A C 1
ATOM 2560 O O . ARG A 1 322 ? -13.595 5.412 -13.913 1.00 30.44 322 ARG A O 1
ATOM 2567 N N . CYS A 1 323 ? -11.790 4.606 -12.803 1.00 33.19 323 CYS A N 1
ATOM 2568 C CA . CYS A 1 323 ? -10.949 5.800 -12.915 1.00 33.19 323 CYS A CA 1
ATOM 2569 C C . CYS A 1 323 ? -10.263 5.849 -14.279 1.00 33.19 323 CYS A C 1
ATOM 2571 O O . CYS A 1 323 ? -9.554 4.878 -14.611 1.00 33.19 323 CYS A O 1
#

pLDDT: mean 70.5, std 20.88, range [24.42, 94.06]